Protein AF-0000000066801392 (afdb_homodimer)

pLDDT: mean 87.19, std 20.19, range [22.12, 98.94]

Sequence (364 aa):
MSSLVFVFALFVFLQRPLSCLSNSQVDALSALRSRLSDPKNVLESWDTSLVDPCTWFHVTCDSNNNVIRLDLGHNDLSGTLAPELAQLSSLQYLELYGNQISGTIPEQLGNLKSLISMDLYDNLLEGNIPNSFGNLKSLKFLRLNNNKLTGSIPKEVIDLNLQVLDVSNNNISESPADGNLIMSSLVFVFALFVFLQRPLSCLSNSQVDALSALRSRLSDPKNVLESWDTSLVDPCTWFHVTCDSNNNVIRLDLGHNDLSGTLAPELAQLSSLQYLELYGNQISGTIPEQLGNLKSLISMDLYDNLLEGNIPNSFGNLKSLKFLRLNNNKLTGSIPKEVIDLNLQVLDVSNNNISESPADGNLI

Structure (mmCIF, N/CA/C/O backbone):
data_AF-0000000066801392-model_v1
#
loop_
_entity.id
_entity.type
_entity.pdbx_description
1 polymer 'Leucine-rich repeat-containing N-terminal plant-type domain-containing protein'
#
loop_
_atom_site.group_PDB
_atom_site.id
_atom_site.type_symbol
_atom_site.label_atom_id
_atom_site.label_alt_id
_atom_site.label_comp_id
_atom_site.label_asym_id
_atom_site.label_entity_id
_atom_site.label_seq_id
_atom_site.pdbx_PDB_ins_code
_atom_site.Cartn_x
_atom_site.Cartn_y
_atom_site.Cartn_z
_atom_site.occupancy
_atom_site.B_iso_or_equiv
_atom_site.auth_seq_id
_atom_site.auth_comp_id
_atom_site.auth_asym_id
_atom_site.auth_atom_id
_atom_site.pdbx_PDB_model_num
ATOM 1 N N . MET A 1 1 ? -22.625 -62.406 -65.062 1 38.31 1 MET A N 1
ATOM 2 C CA . MET A 1 1 ? -22.094 -62.438 -63.719 1 38.31 1 MET A CA 1
ATOM 3 C C . MET A 1 1 ? -21.516 -61.062 -63.312 1 38.31 1 MET A C 1
ATOM 5 O O . MET A 1 1 ? -20.406 -60.719 -63.75 1 38.31 1 MET A O 1
ATOM 9 N N . SER A 1 2 ? -22.391 -59.969 -63.312 1 47.59 2 SER A N 1
ATOM 10 C CA . SER A 1 2 ? -22.062 -58.562 -63 1 47.59 2 SER A CA 1
ATOM 11 C C . SER A 1 2 ? -21.578 -58.438 -61.562 1 47.59 2 SER A C 1
ATOM 13 O O . SER A 1 2 ? -22.266 -58.812 -60.625 1 47.59 2 SER A O 1
ATOM 15 N N . SER A 1 3 ? -20.234 -58.562 -61.375 1 47 3 SER A N 1
ATOM 16 C CA . SER A 1 3 ? -19.547 -58.438 -60.094 1 47 3 SER A CA 1
ATOM 17 C C . SER A 1 3 ? -19.734 -57.031 -59.5 1 47 3 SER A C 1
ATOM 19 O O . SER A 1 3 ? -19.438 -56.031 -60.156 1 47 3 SER A O 1
ATOM 21 N N . LEU A 1 4 ? -20.766 -56.875 -58.625 1 52.22 4 LEU A N 1
ATOM 22 C CA . LEU A 1 4 ? -20.969 -55.688 -57.812 1 52.22 4 LEU A CA 1
ATOM 23 C C . LEU A 1 4 ? -19.734 -55.406 -56.969 1 52.22 4 LEU A C 1
ATOM 25 O O . LEU A 1 4 ? -19.328 -56.219 -56.156 1 52.22 4 LEU A O 1
ATOM 29 N N . VAL A 1 5 ? -18.828 -54.656 -57.5 1 51.41 5 VAL A N 1
ATOM 30 C CA . VAL A 1 5 ? -17.688 -54.156 -56.719 1 51.41 5 VAL A CA 1
ATOM 31 C C . VAL A 1 5 ? -18.188 -53.281 -55.594 1 51.41 5 VAL A C 1
ATOM 33 O O . VAL A 1 5 ? -18.875 -52.281 -55.812 1 51.41 5 VAL A O 1
ATOM 36 N N . PHE A 1 6 ? -18.531 -53.875 -54.406 1 52.56 6 PHE A N 1
ATOM 37 C CA . PHE A 1 6 ? -18.812 -53.094 -53.219 1 52.56 6 PHE A CA 1
ATOM 38 C C . PHE A 1 6 ? -17.594 -52.25 -52.844 1 52.56 6 PHE A C 1
ATOM 40 O O . PHE A 1 6 ? -16.531 -52.781 -52.5 1 52.56 6 PHE A O 1
ATOM 47 N N . VAL A 1 7 ? -17.484 -51.062 -53.375 1 54.12 7 VAL A N 1
ATOM 48 C CA . VAL A 1 7 ? -16.484 -50.094 -52.875 1 54.12 7 VAL A CA 1
ATOM 49 C C . VAL A 1 7 ? -16.734 -49.781 -51.406 1 54.12 7 VAL A C 1
ATOM 51 O O . VAL A 1 7 ? -17.781 -49.219 -51.062 1 54.12 7 VAL A O 1
ATOM 54 N N . PHE A 1 8 ? -16.188 -50.594 -50.469 1 50.16 8 PHE A N 1
ATOM 55 C CA . PHE A 1 8 ? -16.141 -50.25 -49.062 1 50.16 8 PHE A CA 1
ATOM 56 C C . PHE A 1 8 ? -15.484 -48.875 -48.875 1 50.16 8 PHE A C 1
ATOM 58 O O . PHE A 1 8 ? -14.297 -48.719 -49.125 1 50.16 8 PHE A O 1
ATOM 65 N N . ALA A 1 9 ? -16.25 -47.75 -48.938 1 50.62 9 ALA A N 1
ATOM 66 C CA . ALA A 1 9 ? -15.727 -46.469 -48.531 1 50.62 9 ALA A CA 1
ATOM 67 C C . ALA A 1 9 ? -15.242 -46.5 -47.062 1 50.62 9 ALA A C 1
ATOM 69 O O . ALA A 1 9 ? -16.031 -46.781 -46.156 1 50.62 9 ALA A O 1
ATOM 70 N N . LEU A 1 10 ? -13.969 -46.875 -46.875 1 48.66 10 LEU A N 1
ATOM 71 C CA . LEU A 1 10 ? -13.312 -46.719 -45.594 1 48.66 10 LEU A CA 1
ATOM 72 C C . LEU A 1 10 ? -13.586 -45.312 -45 1 48.66 10 LEU A C 1
ATOM 74 O O . LEU A 1 10 ? -13.141 -44.312 -45.562 1 48.66 10 LEU A O 1
ATOM 78 N N . PHE A 1 11 ? -14.734 -45.094 -44.375 1 49.75 11 PHE A N 1
ATOM 79 C CA . PHE A 1 11 ? -14.938 -43.938 -43.531 1 49.75 11 PHE A CA 1
ATOM 80 C C . PHE A 1 11 ? -13.758 -43.719 -42.594 1 49.75 11 PHE A C 1
ATOM 82 O O . PHE A 1 11 ? -13.594 -44.5 -41.625 1 49.75 11 PHE A O 1
ATOM 89 N N . VAL A 1 12 ? -12.625 -43.281 -43.062 1 49.34 12 VAL A N 1
ATOM 90 C CA . VAL A 1 12 ? -11.586 -42.781 -42.156 1 49.34 12 VAL A CA 1
ATOM 91 C C . VAL A 1 12 ? -12.18 -41.812 -41.156 1 49.34 12 VAL A C 1
ATOM 93 O O . VAL A 1 12 ? -12.555 -40.688 -41.5 1 49.34 12 VAL A O 1
ATOM 96 N N . PHE A 1 13 ? -12.945 -42.344 -40.156 1 45.88 13 PHE A N 1
ATOM 97 C CA . PHE A 1 13 ? -13.242 -41.5 -39.031 1 45.88 13 PHE A CA 1
ATOM 98 C C . PHE A 1 13 ? -12.008 -40.688 -38.594 1 45.88 13 PHE A C 1
ATOM 100 O O . PHE A 1 13 ? -11.016 -41.281 -38.156 1 45.88 13 PHE A O 1
ATOM 107 N N . LEU A 1 14 ? -11.758 -39.562 -39.188 1 46.09 14 LEU A N 1
ATOM 108 C CA . LEU A 1 14 ? -10.836 -38.594 -38.594 1 46.09 14 LEU A CA 1
ATOM 109 C C . LEU A 1 14 ? -11 -38.531 -37.094 1 46.09 14 LEU A C 1
ATOM 111 O O . LEU A 1 14 ? -11.961 -37.938 -36.594 1 46.09 14 LEU A O 1
ATOM 115 N N . GLN A 1 15 ? -10.625 -39.625 -36.438 1 46.88 15 GLN A N 1
ATOM 116 C CA . GLN A 1 15 ? -10.516 -39.406 -35 1 46.88 15 GLN A CA 1
ATOM 117 C C . GLN A 1 15 ? -9.805 -38.094 -34.719 1 46.88 15 GLN A C 1
ATOM 119 O O . GLN A 1 15 ? -8.695 -37.844 -35.188 1 46.88 15 GLN A O 1
ATOM 124 N N . ARG A 1 16 ? -10.539 -37.031 -34.594 1 45.5 16 ARG A N 1
ATOM 125 C CA . ARG A 1 16 ? -9.883 -35.875 -34 1 45.5 16 ARG A CA 1
ATOM 126 C C . ARG A 1 16 ? -8.984 -36.25 -32.844 1 45.5 16 ARG A C 1
ATOM 128 O O . ARG A 1 16 ? -9.406 -37 -31.953 1 45.5 16 ARG A O 1
ATOM 135 N N . PRO A 1 17 ? -7.676 -36.25 -33.125 1 42.34 17 PRO A N 1
ATOM 136 C CA . PRO A 1 17 ? -6.945 -36.531 -31.875 1 42.34 17 PRO A CA 1
ATOM 137 C C . PRO A 1 17 ? -7.598 -35.906 -30.656 1 42.34 17 PRO A C 1
ATOM 139 O O . PRO A 1 17 ? -8.258 -34.875 -30.766 1 42.34 17 PRO A O 1
ATOM 142 N N . LEU A 1 18 ? -8.18 -36.656 -29.812 1 39.06 18 LEU A N 1
ATOM 143 C CA . LEU A 1 18 ? -8.281 -36.062 -28.484 1 39.06 18 LEU A CA 1
ATOM 144 C C . LEU A 1 18 ? -7.094 -35.156 -28.203 1 39.06 18 LEU A C 1
ATOM 146 O O . LEU A 1 18 ? -5.945 -35.594 -28.203 1 39.06 18 LEU A O 1
ATOM 150 N N . SER A 1 19 ? -7.07 -34.031 -28.797 1 37.12 19 SER A N 1
ATOM 151 C CA . SER A 1 19 ? -6.07 -33.125 -28.281 1 37.12 19 SER A CA 1
ATOM 152 C C . SER A 1 19 ? -5.738 -33.438 -26.828 1 37.12 19 SER A C 1
ATOM 154 O O . SER A 1 19 ? -6.637 -33.5 -25.984 1 37.12 19 SER A O 1
ATOM 156 N N . CYS A 1 20 ? -4.973 -34.375 -26.562 1 38.16 20 CYS A N 1
ATOM 157 C CA . CYS A 1 20 ? -4.43 -34.406 -25.203 1 38.16 20 CYS A CA 1
ATOM 158 C C . CYS A 1 20 ? -4.461 -33.031 -24.562 1 38.16 20 CYS A C 1
ATOM 160 O O . CYS A 1 20 ? -3.711 -32.125 -24.969 1 38.16 20 CYS A O 1
ATOM 162 N N . LEU A 1 21 ? -5.516 -32.312 -24.438 1 40.78 21 LEU A N 1
ATOM 163 C CA . LEU A 1 21 ? -5.664 -31.062 -23.672 1 40.78 21 LEU A CA 1
ATOM 164 C C . LEU A 1 21 ? -4.711 -31.031 -22.484 1 40.78 21 LEU A C 1
ATOM 166 O O . LEU A 1 21 ? -5.004 -31.609 -21.438 1 40.78 21 LEU A O 1
ATOM 170 N N . SER A 1 22 ? -3.461 -31.453 -22.609 1 49.88 22 SER A N 1
ATOM 171 C CA . SER A 1 22 ? -2.496 -31.172 -21.547 1 49.88 22 SER A CA 1
ATOM 172 C C . SER A 1 22 ? -2.977 -30.047 -20.656 1 49.88 22 SER A C 1
ATOM 174 O O . SER A 1 22 ? -3.41 -29 -21.141 1 49.88 22 SER A O 1
ATOM 176 N N . ASN A 1 23 ? -3.631 -30.344 -19.5 1 68.62 23 ASN A N 1
ATOM 177 C CA . ASN A 1 23 ? -4.211 -29.391 -18.547 1 68.62 23 ASN A CA 1
ATOM 178 C C . ASN A 1 23 ? -3.236 -28.266 -18.219 1 68.62 23 ASN A C 1
ATOM 180 O O . ASN A 1 23 ? -2.23 -28.484 -17.547 1 68.62 23 ASN A O 1
ATOM 184 N N . SER A 1 24 ? -3.154 -27.297 -19.172 1 85.62 24 SER A N 1
ATOM 185 C CA . SER A 1 24 ? -2.318 -26.094 -19.047 1 85.62 24 SER A CA 1
ATOM 186 C C . SER A 1 24 ? -2.15 -25.688 -17.594 1 85.62 24 SER A C 1
ATOM 188 O O . SER A 1 24 ? -1.074 -25.234 -17.188 1 85.62 24 SER A O 1
ATOM 190 N N . GLN A 1 25 ? -3.068 -26.125 -16.859 1 92.88 25 GLN A N 1
ATOM 191 C CA . GLN A 1 25 ? -2.994 -25.703 -15.453 1 92.88 25 GLN A CA 1
ATOM 192 C C . GLN A 1 25 ? -2.045 -26.609 -14.672 1 92.88 25 GLN A C 1
ATOM 194 O O . GLN A 1 25 ? -1.271 -26.125 -13.836 1 92.88 25 GLN A O 1
ATOM 199 N N . VAL A 1 26 ? -2.104 -27.875 -15.031 1 92 26 VAL A N 1
ATOM 200 C CA . VAL A 1 26 ? -1.199 -28.828 -14.398 1 92 26 VAL A CA 1
ATOM 201 C C . VAL A 1 26 ? 0.243 -28.516 -14.781 1 92 26 VAL A C 1
ATOM 203 O O . VAL A 1 26 ? 1.137 -28.531 -13.93 1 92 26 VAL A O 1
ATOM 206 N N . ASP A 1 27 ? 0.397 -28.234 -16.016 1 91.44 27 ASP A N 1
ATOM 207 C CA . ASP A 1 27 ? 1.734 -27.906 -16.484 1 91.44 27 ASP A CA 1
ATOM 208 C C . ASP A 1 27 ? 2.277 -26.672 -15.773 1 91.44 27 ASP A C 1
ATOM 210 O O . ASP A 1 27 ? 3.443 -26.641 -15.375 1 91.44 27 ASP A O 1
ATOM 214 N N . ALA A 1 28 ? 1.502 -25.688 -15.609 1 94.88 28 ALA A N 1
ATOM 215 C CA . ALA A 1 28 ? 1.893 -24.453 -14.953 1 94.88 28 ALA A CA 1
ATOM 216 C C . ALA A 1 28 ? 2.299 -24.703 -13.5 1 94.88 28 ALA A C 1
ATOM 218 O O . ALA A 1 28 ? 3.359 -24.25 -13.062 1 94.88 28 ALA A O 1
ATOM 219 N N . LEU A 1 29 ? 1.482 -25.438 -12.828 1 96.31 29 LEU A N 1
ATOM 220 C CA . LEU A 1 29 ? 1.738 -25.688 -11.414 1 96.31 29 LEU A CA 1
ATOM 221 C C . LEU A 1 29 ? 2.906 -26.656 -11.242 1 96.31 29 LEU A C 1
ATOM 223 O O . LEU A 1 29 ? 3.678 -26.531 -10.289 1 96.31 29 LEU A O 1
ATOM 227 N N . SER A 1 30 ? 3.029 -27.594 -12.148 1 94.19 30 SER A N 1
ATOM 228 C CA . SER A 1 30 ? 4.176 -28.5 -12.117 1 94.19 30 SER A CA 1
ATOM 229 C C . SER A 1 30 ? 5.48 -27.734 -12.344 1 94.19 30 SER A C 1
ATOM 231 O O . SER A 1 30 ? 6.492 -28.031 -11.703 1 94.19 30 SER A O 1
ATOM 233 N N . ALA A 1 31 ? 5.41 -26.812 -13.242 1 95.62 31 ALA A N 1
ATOM 234 C CA . ALA A 1 31 ? 6.59 -26 -13.5 1 95.62 31 ALA A CA 1
ATOM 235 C C . ALA A 1 31 ? 6.992 -25.219 -12.25 1 95.62 31 ALA A C 1
ATOM 237 O O . ALA A 1 31 ? 8.172 -25.141 -11.914 1 95.62 31 ALA A O 1
ATOM 238 N N . LEU A 1 32 ? 6.059 -24.672 -11.547 1 97.5 32 LEU A N 1
ATOM 239 C CA . LEU A 1 32 ? 6.336 -23.938 -10.305 1 97.5 32 LEU A CA 1
ATOM 240 C C . LEU A 1 32 ? 6.914 -24.875 -9.25 1 97.5 32 LEU A C 1
ATOM 242 O O . LEU A 1 32 ? 7.945 -24.578 -8.648 1 97.5 32 LEU A O 1
ATOM 246 N N . ARG A 1 33 ? 6.246 -25.953 -9.109 1 96.56 33 ARG A N 1
ATOM 247 C CA . ARG A 1 33 ? 6.676 -26.922 -8.102 1 96.56 33 ARG A CA 1
ATOM 248 C C . ARG A 1 33 ? 8.117 -27.344 -8.336 1 96.56 33 ARG A C 1
ATOM 250 O O . ARG A 1 33 ? 8.906 -27.438 -7.395 1 96.56 33 ARG A O 1
ATOM 257 N N . SER A 1 34 ? 8.453 -27.609 -9.57 1 95.88 34 SER A N 1
ATOM 258 C CA . SER A 1 34 ? 9.773 -28.125 -9.914 1 95.88 34 SER A CA 1
ATOM 259 C C . SER A 1 34 ? 10.867 -27.094 -9.617 1 95.88 34 SER A C 1
ATOM 261 O O . SER A 1 34 ? 12.039 -27.453 -9.484 1 95.88 34 SER A O 1
ATOM 263 N N . ARG A 1 35 ? 10.516 -25.844 -9.445 1 98 35 ARG A N 1
ATOM 264 C CA . ARG A 1 35 ? 11.484 -24.766 -9.25 1 98 35 ARG A CA 1
ATOM 265 C C . ARG A 1 35 ? 11.586 -24.391 -7.773 1 98 35 ARG A C 1
ATOM 267 O O . ARG A 1 35 ? 12.43 -23.562 -7.398 1 98 35 ARG A O 1
ATOM 274 N N . LEU A 1 36 ? 10.703 -24.984 -6.953 1 98.12 36 LEU A N 1
ATOM 275 C CA . LEU A 1 36 ? 10.656 -24.594 -5.547 1 98.12 36 LEU A CA 1
ATOM 276 C C . LEU A 1 36 ? 11.242 -25.688 -4.66 1 98.12 36 LEU A C 1
ATOM 278 O O . LEU A 1 36 ? 11.016 -26.875 -4.906 1 98.12 36 LEU A O 1
ATOM 282 N N . SER A 1 37 ? 12.102 -25.281 -3.732 1 98.44 37 SER A N 1
ATOM 283 C CA . SER A 1 37 ? 12.414 -26.109 -2.572 1 98.44 37 SER A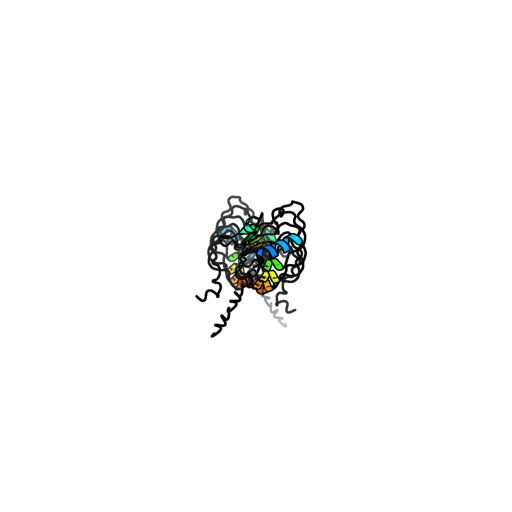 CA 1
ATOM 284 C C . SER A 1 37 ? 11.336 -25.984 -1.499 1 98.44 37 SER A C 1
ATOM 286 O O . SER A 1 37 ? 10.906 -24.891 -1.171 1 98.44 37 SER A O 1
ATOM 288 N N . ASP A 1 38 ? 10.922 -27.094 -0.912 1 97.81 38 ASP A N 1
ATOM 289 C CA . ASP A 1 38 ? 9.758 -27.156 -0.029 1 97.81 38 ASP A CA 1
ATOM 290 C C . ASP A 1 38 ? 10.086 -27.922 1.254 1 97.81 38 ASP A C 1
ATOM 292 O O . ASP A 1 38 ? 9.578 -29.016 1.474 1 97.81 38 ASP A O 1
ATOM 296 N N . PRO A 1 39 ? 10.766 -27.312 2.166 1 98.06 39 PRO A N 1
ATOM 297 C CA . PRO A 1 39 ? 11.211 -28.031 3.359 1 98.06 39 PRO A CA 1
ATOM 298 C C . PRO A 1 39 ? 10.062 -28.438 4.273 1 98.06 39 PRO A C 1
ATOM 300 O O . PRO A 1 39 ? 10.188 -29.406 5.043 1 98.06 39 PRO A O 1
ATOM 303 N N . LYS A 1 40 ? 8.93 -27.734 4.199 1 97.75 40 LYS A N 1
ATOM 304 C CA . LYS A 1 40 ? 7.797 -28.047 5.07 1 97.75 40 LYS A CA 1
ATOM 305 C C . LYS A 1 40 ? 6.812 -28.984 4.383 1 97.75 40 LYS A C 1
ATOM 307 O O . LYS A 1 40 ? 5.793 -29.359 4.969 1 97.75 40 LYS A O 1
ATOM 312 N N . ASN A 1 41 ? 7.047 -29.359 3.182 1 96.56 41 ASN A N 1
ATOM 313 C CA . ASN A 1 41 ? 6.258 -30.312 2.396 1 96.56 41 ASN A CA 1
ATOM 314 C C . ASN A 1 41 ? 4.828 -29.812 2.199 1 96.56 41 ASN A C 1
ATOM 316 O O . ASN A 1 41 ? 3.881 -30.594 2.27 1 96.56 41 ASN A O 1
ATOM 320 N N . VAL A 1 42 ? 4.75 -28.516 2.004 1 97.31 42 VAL A N 1
ATOM 321 C CA . VAL A 1 42 ? 3.412 -27.953 1.843 1 97.31 42 VAL A CA 1
ATOM 322 C C . VAL A 1 42 ? 2.869 -28.297 0.458 1 97.31 42 VAL A C 1
ATOM 324 O O . VAL A 1 42 ? 1.664 -28.203 0.214 1 97.31 42 VAL A O 1
ATOM 327 N N . LEU A 1 43 ? 3.746 -28.703 -0.521 1 96.44 43 LEU A N 1
ATOM 328 C CA . LEU A 1 43 ? 3.338 -29.031 -1.885 1 96.44 43 LEU A CA 1
ATOM 329 C C . LEU A 1 43 ? 3.248 -30.547 -2.08 1 96.44 43 LEU A C 1
ATOM 331 O O . LEU A 1 43 ? 3.246 -31.031 -3.215 1 96.44 43 LEU A O 1
ATOM 335 N N . GLU A 1 44 ? 3.086 -31.234 -1.072 1 93.31 44 GLU A N 1
ATOM 336 C CA . GLU A 1 44 ? 3.152 -32.688 -1.123 1 93.31 44 GLU A CA 1
ATOM 337 C C . GLU A 1 44 ? 2.01 -33.281 -1.957 1 93.31 44 GLU A C 1
ATOM 339 O O . GLU A 1 44 ? 2.184 -34.281 -2.646 1 93.31 44 GLU A O 1
ATOM 344 N N . SER A 1 45 ? 0.921 -32.625 -1.987 1 91.69 45 SER A N 1
ATOM 345 C CA . SER A 1 45 ? -0.252 -33.125 -2.684 1 91.69 45 SER A CA 1
ATOM 346 C C . SER A 1 45 ? -0.153 -32.906 -4.188 1 91.69 45 SER A C 1
ATOM 348 O O . SER A 1 45 ? -0.956 -33.406 -4.961 1 91.69 45 SER A O 1
ATOM 350 N N . TRP A 1 46 ? 0.819 -32 -4.543 1 91.94 46 TRP A N 1
ATOM 351 C CA . TRP A 1 46 ? 0.942 -31.656 -5.957 1 91.94 46 TRP A CA 1
ATOM 352 C C . TRP A 1 46 ? 1.533 -32.812 -6.742 1 91.94 46 TRP A C 1
ATOM 354 O O . TRP A 1 46 ? 2.752 -33.031 -6.758 1 91.94 46 TRP A O 1
ATOM 364 N N . ASP A 1 47 ? 0.63 -33.688 -7.328 1 78.94 47 ASP A N 1
ATOM 365 C CA . ASP A 1 47 ? 0.985 -34.906 -8.023 1 78.94 47 ASP A CA 1
ATOM 366 C C . ASP A 1 47 ? 0.668 -34.812 -9.508 1 78.94 47 ASP A C 1
ATOM 368 O O . ASP A 1 47 ? -0.496 -34.688 -9.898 1 78.94 47 ASP A O 1
ATOM 372 N N . THR A 1 48 ? 1.731 -34.875 -10.211 1 72.5 48 THR A N 1
ATOM 373 C CA . THR A 1 48 ? 1.556 -34.688 -11.648 1 72.5 48 THR A CA 1
ATOM 374 C C . THR A 1 48 ? 0.855 -35.906 -12.258 1 72.5 48 THR A C 1
ATOM 376 O O . THR A 1 48 ? 0.383 -35.844 -13.391 1 72.5 48 THR A O 1
ATOM 379 N N . SER A 1 49 ? 0.837 -36.812 -11.469 1 72.25 49 SER A N 1
ATOM 380 C CA . SER A 1 49 ? 0.129 -38 -11.984 1 72.25 49 SER A CA 1
ATOM 381 C C . SER A 1 49 ? -1.381 -37.812 -11.859 1 72.25 49 SER A C 1
ATOM 383 O O . SER A 1 49 ? -2.146 -38.5 -12.555 1 72.25 49 SER A O 1
ATOM 385 N N . LEU A 1 50 ? -1.681 -36.969 -10.859 1 63.19 50 LEU A N 1
ATOM 386 C CA . LEU A 1 50 ? -3.09 -36.625 -10.664 1 63.19 50 LEU A CA 1
ATOM 387 C C . LEU A 1 50 ? -3.477 -35.406 -11.484 1 63.19 50 LEU A C 1
ATOM 389 O O . LEU A 1 50 ? -2.713 -34.438 -11.555 1 63.19 50 LEU A O 1
ATOM 393 N N . VAL A 1 51 ? -4.48 -35.625 -12.414 1 67.25 51 VAL A N 1
ATOM 394 C CA . VAL A 1 51 ? -4.801 -34.719 -13.539 1 67.25 51 VAL A CA 1
ATOM 395 C C . VAL A 1 51 ? -5.66 -33.562 -13.047 1 67.25 51 VAL A C 1
ATOM 397 O O . VAL A 1 51 ? -5.953 -32.656 -13.812 1 67.25 51 VAL A O 1
ATOM 400 N N . ASP A 1 52 ? -5.887 -33.469 -11.688 1 84.81 52 ASP A N 1
ATOM 401 C CA . ASP A 1 52 ? -6.812 -32.375 -11.344 1 84.81 52 ASP A CA 1
ATOM 402 C C . ASP A 1 52 ? -6.234 -31.5 -10.25 1 84.81 52 ASP A C 1
ATOM 404 O O . ASP A 1 52 ? -6.305 -31.828 -9.07 1 84.81 52 ASP A O 1
ATOM 408 N N . PRO A 1 53 ? -5.703 -30.344 -10.555 1 91.62 53 PRO A N 1
ATOM 409 C CA . PRO A 1 53 ? -5.086 -29.469 -9.555 1 91.62 53 PRO A CA 1
ATOM 410 C C . PRO A 1 53 ? -6.082 -28.984 -8.492 1 91.62 53 PRO A C 1
ATOM 412 O O . PRO A 1 53 ? -5.676 -28.484 -7.449 1 91.62 53 PRO A O 1
ATOM 415 N N . CYS A 1 54 ? -7.344 -29.188 -8.68 1 93.12 54 CYS A N 1
ATOM 416 C CA . CYS A 1 54 ? -8.359 -28.672 -7.773 1 93.12 54 CYS A CA 1
ATOM 417 C C . CYS A 1 54 ? -8.414 -29.5 -6.488 1 93.12 54 CYS A C 1
ATOM 419 O O . CYS A 1 54 ? -9.062 -29.094 -5.52 1 93.12 54 CYS A O 1
ATOM 421 N N . THR A 1 55 ? -7.637 -30.531 -6.406 1 91 55 THR A N 1
ATOM 422 C CA . THR A 1 55 ? -7.555 -31.344 -5.199 1 91 55 THR A CA 1
ATOM 423 C C . THR A 1 55 ? -6.27 -31.062 -4.434 1 91 55 THR A C 1
ATOM 425 O O . THR A 1 55 ? -6.051 -31.594 -3.348 1 91 55 THR A O 1
ATOM 428 N N . TRP A 1 56 ? -5.473 -30.219 -4.98 1 94.38 56 TRP A N 1
ATOM 429 C CA . TRP A 1 56 ? -4.156 -29.969 -4.402 1 94.38 56 TRP A CA 1
ATOM 430 C C . TRP A 1 56 ? -4.246 -28.969 -3.25 1 94.38 56 TRP A C 1
ATOM 432 O O . TRP A 1 56 ? -5.109 -28.094 -3.25 1 94.38 56 TRP A O 1
ATOM 442 N N . PHE A 1 57 ? -3.291 -29.094 -2.314 1 95.56 57 PHE A N 1
ATOM 443 C CA . PHE A 1 57 ? -3.238 -28.156 -1.191 1 95.56 57 PHE A CA 1
ATOM 444 C C . PHE A 1 57 ? -2.914 -26.75 -1.669 1 95.56 57 PHE A C 1
ATOM 446 O O . PHE A 1 57 ? -2.152 -26.578 -2.621 1 95.56 57 PHE A O 1
ATOM 453 N N . HIS A 1 58 ? -3.52 -25.797 -1.02 1 97.81 58 HIS A N 1
ATOM 454 C CA . HIS A 1 58 ? -3.215 -24.391 -1.22 1 97.81 58 HIS A CA 1
ATOM 455 C C . HIS A 1 58 ? -3.658 -23.906 -2.6 1 97.81 58 HIS A C 1
ATOM 457 O O . HIS A 1 58 ? -3.256 -22.844 -3.055 1 97.81 58 HIS A O 1
ATOM 463 N N . VAL A 1 59 ? -4.43 -24.781 -3.336 1 97.31 59 VAL A N 1
ATOM 464 C CA . VAL A 1 59 ? -5.016 -24.438 -4.625 1 97.31 59 VAL A CA 1
ATOM 465 C C . VAL A 1 59 ? -6.535 -24.344 -4.496 1 97.31 59 VAL A C 1
ATOM 467 O O . VAL A 1 59 ? -7.164 -25.234 -3.904 1 97.31 59 VAL A O 1
ATOM 470 N N . THR A 1 60 ? -7.129 -23.203 -4.91 1 98.19 60 THR A N 1
ATOM 471 C CA . THR A 1 60 ? -8.578 -23.062 -4.98 1 98.19 60 THR A CA 1
ATOM 472 C C . THR A 1 60 ? -9.039 -22.969 -6.434 1 98.19 60 THR A C 1
ATOM 474 O O . THR A 1 60 ? -8.422 -22.266 -7.238 1 98.19 60 THR A O 1
ATOM 477 N N . CYS A 1 61 ? -10.094 -23.672 -6.785 1 97.38 61 CYS A N 1
ATOM 478 C CA . CYS A 1 61 ? -10.656 -23.672 -8.133 1 97.38 61 CYS A CA 1
ATOM 479 C C . CYS A 1 61 ? -12.086 -23.156 -8.125 1 97.38 61 CYS A C 1
ATOM 481 O O . CYS A 1 61 ? -12.742 -23.141 -7.082 1 97.38 61 CYS A O 1
ATOM 483 N N . ASP A 1 62 ? -12.43 -22.594 -9.328 1 97.06 62 ASP A N 1
ATOM 484 C CA . ASP A 1 62 ? -13.836 -22.219 -9.477 1 97.06 62 ASP A CA 1
ATOM 485 C C . ASP A 1 62 ? -14.68 -23.422 -9.883 1 97.06 62 ASP A C 1
ATOM 487 O O . ASP A 1 62 ? -14.18 -24.547 -9.93 1 97.06 62 ASP A O 1
ATOM 491 N N . SER A 1 63 ? -15.992 -23.219 -10.094 1 95.62 63 SER A N 1
ATOM 492 C CA . SER A 1 63 ? -16.938 -24.281 -10.406 1 95.62 63 SER A CA 1
ATOM 493 C C . SER A 1 63 ? -16.609 -24.922 -11.75 1 95.62 63 SER A C 1
ATOM 495 O O . SER A 1 63 ? -17.062 -26.047 -12.039 1 95.62 63 SER A O 1
ATOM 497 N N . ASN A 1 64 ? -15.766 -24.312 -12.641 1 94.81 64 ASN A N 1
ATOM 498 C CA . ASN A 1 64 ? -15.375 -24.844 -13.945 1 94.81 64 ASN A CA 1
ATOM 499 C C . ASN A 1 64 ? -14 -25.516 -13.883 1 94.81 64 ASN A C 1
ATOM 501 O O . ASN A 1 64 ? -13.375 -25.734 -14.922 1 94.81 64 ASN A O 1
ATOM 505 N N . ASN A 1 65 ? -13.57 -25.703 -12.672 1 93.56 65 ASN A N 1
ATOM 506 C CA . ASN A 1 65 ? -12.305 -26.391 -12.43 1 93.56 65 ASN A CA 1
ATOM 507 C C . ASN A 1 65 ? -11.117 -25.562 -12.906 1 93.56 65 ASN A C 1
ATOM 509 O O . ASN A 1 65 ? -10.086 -26.109 -13.312 1 93.56 65 ASN A O 1
ATOM 513 N N . ASN A 1 66 ? -11.289 -24.25 -12.938 1 95.44 66 ASN A N 1
ATOM 514 C CA . ASN A 1 66 ? -10.164 -23.344 -13.188 1 95.44 66 ASN A CA 1
ATOM 515 C C . ASN A 1 66 ? -9.477 -22.938 -11.883 1 95.44 66 ASN A C 1
ATOM 517 O O . ASN A 1 66 ? -10.148 -22.609 -10.906 1 95.44 66 ASN A O 1
ATOM 521 N N . VAL A 1 67 ? -8.164 -23 -11.898 1 97.69 67 VAL A N 1
ATOM 522 C CA . VAL A 1 67 ? -7.41 -22.531 -10.734 1 97.69 67 VAL A CA 1
ATOM 523 C C . VAL A 1 67 ? -7.562 -21.016 -10.594 1 97.69 67 VAL A C 1
ATOM 525 O O . VAL A 1 67 ? -7.227 -20.266 -11.516 1 97.69 67 VAL A O 1
ATOM 528 N N . ILE A 1 68 ? -8.094 -20.531 -9.414 1 98.62 68 ILE A N 1
ATOM 529 C CA . ILE A 1 68 ? -8.336 -19.109 -9.258 1 98.62 68 ILE A CA 1
ATOM 530 C C . ILE A 1 68 ? -7.465 -18.562 -8.133 1 98.62 68 ILE A C 1
ATOM 532 O O . ILE A 1 68 ? -7.324 -17.344 -7.984 1 98.62 68 ILE A O 1
ATOM 536 N N . ARG A 1 69 ? -6.832 -19.453 -7.316 1 98.88 69 ARG A N 1
ATOM 537 C CA . ARG A 1 69 ? -6.039 -18.953 -6.199 1 98.88 69 ARG A CA 1
ATOM 538 C C . ARG A 1 69 ? -4.906 -19.922 -5.859 1 98.88 69 ARG A C 1
ATOM 540 O O . ARG A 1 69 ? -5.105 -21.125 -5.816 1 98.88 69 ARG A O 1
ATOM 547 N N . LEU A 1 70 ? -3.746 -19.359 -5.711 1 98.75 70 LEU A N 1
ATOM 548 C CA . LEU A 1 70 ? -2.617 -20.031 -5.07 1 98.75 70 LEU A CA 1
ATOM 549 C C . LEU A 1 70 ? -2.291 -19.375 -3.73 1 98.75 70 LEU A C 1
ATOM 551 O O . LEU A 1 70 ? -1.906 -18.219 -3.678 1 98.75 70 LEU A O 1
ATOM 555 N N . ASP A 1 71 ? -2.436 -20.078 -2.627 1 98.69 71 ASP A N 1
ATOM 556 C CA . ASP A 1 71 ? -2.215 -19.578 -1.27 1 98.69 71 ASP A CA 1
ATOM 557 C C . ASP A 1 71 ? -0.984 -20.234 -0.644 1 98.69 71 ASP A C 1
ATOM 559 O O . ASP A 1 71 ? -1.104 -21.188 0.125 1 98.69 71 ASP A O 1
ATOM 563 N N . LEU A 1 72 ? 0.144 -19.625 -0.886 1 98.69 72 LEU A N 1
ATOM 564 C CA . LEU A 1 72 ? 1.396 -20.266 -0.507 1 98.69 72 LEU A CA 1
ATOM 565 C C . LEU A 1 72 ? 2.268 -19.328 0.316 1 98.69 72 LEU A C 1
ATOM 567 O O . LEU A 1 72 ? 3.496 -19.422 0.279 1 98.69 72 LEU A O 1
ATOM 571 N N . GLY A 1 73 ? 1.62 -18.422 1.002 1 98.69 73 GLY A N 1
ATOM 572 C CA . GLY A 1 73 ? 2.361 -17.5 1.838 1 98.69 73 GLY A CA 1
ATOM 573 C C . GLY A 1 73 ? 2.967 -18.141 3.066 1 98.69 73 GLY A C 1
ATOM 574 O O . GLY A 1 73 ? 2.359 -19.031 3.668 1 98.69 73 GLY A O 1
ATOM 575 N N . HIS A 1 74 ? 4.152 -17.688 3.455 1 98.62 74 HIS A N 1
ATOM 576 C CA . HIS A 1 74 ? 4.809 -18.078 4.695 1 98.62 74 HIS A CA 1
ATOM 577 C C . HIS A 1 74 ? 4.953 -19.594 4.789 1 98.62 74 HIS A C 1
ATOM 579 O O . HIS A 1 74 ? 4.582 -20.203 5.801 1 98.62 74 HIS A O 1
ATOM 585 N N . ASN A 1 75 ? 5.605 -20.203 3.824 1 98.38 75 ASN A N 1
ATOM 586 C CA . ASN A 1 75 ? 5.762 -21.656 3.836 1 98.38 75 ASN A CA 1
ATOM 587 C C . ASN A 1 75 ? 7.23 -22.062 3.727 1 98.38 75 ASN A C 1
ATOM 589 O O . ASN A 1 75 ? 7.539 -23.219 3.455 1 98.38 75 ASN A O 1
ATOM 593 N N . ASP A 1 76 ? 8.078 -21.078 3.887 1 98.38 76 ASP A N 1
ATOM 594 C CA . ASP A 1 76 ? 9.516 -21.312 3.863 1 98.38 76 ASP A CA 1
ATOM 595 C C . ASP A 1 76 ? 9.961 -21.859 2.51 1 98.38 76 ASP A C 1
ATOM 597 O O . ASP A 1 76 ? 10.922 -22.641 2.434 1 98.38 76 ASP A O 1
ATOM 601 N N . LEU A 1 77 ? 9.266 -21.516 1.455 1 98.75 77 LEU A N 1
ATOM 602 C CA . LEU A 1 77 ? 9.617 -21.938 0.104 1 98.75 77 LEU A CA 1
ATOM 603 C C . LEU A 1 77 ? 10.812 -21.141 -0.412 1 98.75 77 LEU A C 1
ATOM 605 O O . LEU A 1 77 ? 11.008 -19.984 -0.031 1 98.75 77 LEU A O 1
ATOM 609 N N . SER A 1 78 ? 11.625 -21.781 -1.164 1 98.88 78 SER A N 1
ATOM 610 C CA . SER A 1 78 ? 12.711 -21.125 -1.876 1 98.88 78 SER A CA 1
ATOM 611 C C . SER A 1 78 ? 12.789 -21.594 -3.326 1 98.88 78 SER A C 1
ATOM 613 O O . SER A 1 78 ? 12.094 -22.531 -3.719 1 98.88 78 SER A O 1
ATOM 615 N N . GLY A 1 79 ? 13.641 -20.953 -4.125 1 98.81 79 GLY A N 1
ATOM 616 C CA . GLY A 1 79 ? 13.703 -21.172 -5.562 1 98.81 79 GLY A CA 1
ATOM 617 C C . GLY A 1 79 ? 13.25 -19.969 -6.367 1 98.81 79 GLY A C 1
ATOM 618 O O . GLY A 1 79 ? 13.484 -18.828 -5.969 1 98.81 79 GLY A O 1
ATOM 619 N N . THR A 1 80 ? 12.695 -20.266 -7.645 1 98.88 80 THR A N 1
ATOM 620 C CA . THR A 1 80 ? 12.336 -19.172 -8.531 1 98.88 80 THR A CA 1
ATOM 621 C C . THR A 1 80 ? 10.914 -19.328 -9.047 1 98.88 80 THR A C 1
ATOM 623 O O . THR A 1 80 ? 10.336 -20.406 -8.969 1 98.88 80 THR A O 1
ATOM 626 N N . LEU A 1 81 ? 10.359 -18.219 -9.508 1 98.81 81 LEU A N 1
ATOM 627 C CA . LEU A 1 81 ? 9.055 -18.25 -10.148 1 98.81 81 LEU A CA 1
ATOM 628 C C . LEU A 1 81 ? 9.141 -18.906 -11.523 1 98.81 81 LEU A C 1
ATOM 630 O O . LEU A 1 81 ? 10.203 -18.922 -12.148 1 98.81 81 LEU A O 1
ATOM 634 N N . ALA A 1 82 ? 8.023 -19.422 -11.914 1 98.19 82 ALA A N 1
ATOM 635 C CA . ALA A 1 82 ? 7.922 -20.062 -13.211 1 98.19 82 ALA A CA 1
ATOM 636 C C . ALA A 1 82 ? 7.117 -19.219 -14.195 1 98.19 82 ALA A C 1
ATOM 638 O O . ALA A 1 82 ? 5.961 -18.875 -13.922 1 98.19 82 ALA A O 1
ATOM 639 N N . PRO A 1 83 ? 7.715 -18.859 -15.391 1 98.31 83 PRO A N 1
ATOM 640 C CA . PRO A 1 83 ? 6.945 -18.094 -16.375 1 98.31 83 PRO A CA 1
ATOM 641 C C . PRO A 1 83 ? 5.664 -18.812 -16.797 1 98.31 83 PRO A C 1
ATOM 643 O O . PRO A 1 83 ? 4.688 -18.156 -17.188 1 98.31 83 PRO A O 1
ATOM 646 N N . GLU A 1 84 ? 5.621 -20.125 -16.641 1 97.5 84 GLU A N 1
ATOM 647 C CA . GLU A 1 84 ? 4.484 -20.938 -17.047 1 97.5 84 GLU A CA 1
ATOM 648 C C . GLU A 1 84 ? 3.244 -20.609 -16.219 1 97.5 84 GLU A C 1
ATOM 650 O O . GLU A 1 84 ? 2.123 -20.953 -16.609 1 97.5 84 GLU A O 1
ATOM 655 N N . LEU A 1 85 ? 3.439 -19.969 -15.07 1 97.88 85 LEU A N 1
ATOM 656 C CA . LEU A 1 85 ? 2.305 -19.547 -14.258 1 97.88 85 LEU A CA 1
ATOM 657 C C . LEU A 1 85 ? 1.322 -18.719 -15.078 1 97.88 85 LEU A C 1
ATOM 659 O O . LEU A 1 85 ? 0.13 -18.672 -14.766 1 97.88 85 LEU A O 1
ATOM 663 N N . ALA A 1 86 ? 1.904 -18.062 -16.078 1 97.75 86 ALA A N 1
ATOM 664 C CA . ALA A 1 86 ? 1.104 -17.188 -16.922 1 97.75 86 ALA A CA 1
ATOM 665 C C . ALA A 1 86 ? -0.002 -17.969 -17.625 1 97.75 86 ALA A C 1
ATOM 667 O O . ALA A 1 86 ? -0.943 -17.375 -18.172 1 97.75 86 ALA A O 1
ATOM 668 N N . GLN A 1 87 ? 0.076 -19.297 -17.609 1 95.94 87 GLN A N 1
ATOM 669 C CA . GLN A 1 87 ? -0.901 -20.141 -18.281 1 95.94 87 GLN A CA 1
ATOM 670 C C . GLN A 1 87 ? -2.16 -20.312 -17.438 1 95.94 87 GLN A C 1
ATOM 672 O O . GLN A 1 87 ? -3.182 -20.797 -17.922 1 95.94 87 GLN A O 1
ATOM 677 N N . LEU A 1 88 ? -2.096 -19.906 -16.219 1 97.19 88 LEU A N 1
ATOM 678 C CA . LEU A 1 88 ? -3.281 -19.938 -15.367 1 97.19 88 LEU A CA 1
ATOM 679 C C . LEU A 1 88 ? -4.18 -18.734 -15.648 1 97.19 88 LEU A C 1
ATOM 681 O O . LEU A 1 88 ? -4.332 -17.859 -14.805 1 97.19 88 LEU A O 1
ATOM 685 N N . SER A 1 89 ? -4.91 -18.812 -16.703 1 95.88 89 SER A N 1
ATOM 686 C CA . SER A 1 89 ? -5.613 -17.656 -17.266 1 95.88 89 SER A CA 1
ATOM 687 C C . SER A 1 89 ? -6.703 -17.156 -16.328 1 95.88 89 SER A C 1
ATOM 689 O O . SER A 1 89 ? -7.086 -15.992 -16.391 1 95.88 89 SER A O 1
ATOM 691 N N . SER A 1 90 ? -7.203 -18.031 -15.43 1 97.69 90 SER A N 1
ATOM 692 C CA . SER A 1 90 ? -8.305 -17.641 -14.555 1 97.69 90 SER A CA 1
ATOM 693 C C . SER A 1 90 ? -7.797 -17.266 -13.164 1 97.69 90 SER A C 1
ATOM 695 O O . SER A 1 90 ? -8.586 -16.953 -12.273 1 97.69 90 SER A O 1
ATOM 697 N N . LEU A 1 91 ? -6.473 -17.266 -12.992 1 98.56 91 LEU A N 1
ATOM 698 C CA . LEU A 1 91 ? -5.914 -16.984 -11.672 1 98.56 91 LEU A CA 1
ATOM 699 C C . LEU A 1 91 ? -6.285 -15.578 -11.211 1 98.56 91 LEU A C 1
ATOM 701 O O . LEU A 1 91 ? -6.105 -14.609 -11.953 1 98.56 91 LEU A O 1
ATOM 705 N N . GLN A 1 92 ? -6.812 -15.43 -9.969 1 98.88 92 GLN A N 1
ATOM 706 C CA . GLN A 1 92 ? -7.238 -14.156 -9.398 1 98.88 92 GLN A CA 1
ATOM 707 C C . GLN A 1 92 ? -6.316 -13.734 -8.258 1 98.88 92 GLN A C 1
ATOM 709 O O . GLN A 1 92 ? -6.082 -12.539 -8.047 1 98.88 92 GLN A O 1
ATOM 714 N N . TYR A 1 93 ? -5.867 -14.734 -7.539 1 98.88 93 TYR A N 1
ATOM 715 C CA . TYR A 1 93 ? -5.031 -14.453 -6.375 1 98.88 93 TYR A CA 1
ATOM 716 C C . TYR A 1 93 ? -3.748 -15.266 -6.41 1 98.88 93 TYR A C 1
ATOM 718 O O . TYR A 1 93 ? -3.787 -16.5 -6.348 1 98.88 93 TYR A O 1
ATOM 726 N N . LEU A 1 94 ? -2.666 -14.609 -6.57 1 98.94 94 LEU A N 1
ATOM 727 C CA . LEU A 1 94 ? -1.345 -15.219 -6.469 1 98.94 94 LEU A CA 1
ATOM 728 C C . LEU A 1 94 ? -0.65 -14.797 -5.176 1 98.94 94 LEU A C 1
ATOM 730 O O . LEU A 1 94 ? -0.142 -13.68 -5.074 1 98.94 94 LEU A O 1
ATOM 734 N N . GLU A 1 95 ? -0.604 -15.656 -4.141 1 98.88 95 GLU A N 1
ATOM 735 C CA . GLU A 1 95 ? -0.058 -15.336 -2.826 1 98.88 95 GLU A CA 1
ATOM 736 C C . GLU A 1 95 ? 1.169 -16.188 -2.518 1 98.88 95 GLU A C 1
ATOM 738 O O . GLU A 1 95 ? 1.041 -17.359 -2.129 1 98.88 95 GLU A O 1
ATOM 743 N N . LEU A 1 96 ? 2.316 -15.578 -2.65 1 98.88 96 LEU A N 1
ATOM 744 C CA . LEU A 1 96 ? 3.58 -16.266 -2.41 1 98.88 96 LEU A CA 1
ATOM 745 C C . LEU A 1 96 ? 4.438 -15.492 -1.417 1 98.88 96 LEU A C 1
ATOM 747 O O . LEU A 1 96 ? 5.656 -15.68 -1.365 1 98.88 96 LEU A O 1
ATOM 751 N N . TYR A 1 97 ? 3.834 -14.656 -0.625 1 98.88 97 TYR A N 1
ATOM 752 C CA . TYR A 1 97 ? 4.543 -13.727 0.25 1 98.88 97 TYR A CA 1
ATOM 753 C C . TYR A 1 97 ? 5.191 -14.469 1.415 1 98.88 97 TYR A C 1
ATOM 755 O O . TYR A 1 97 ? 4.75 -15.555 1.792 1 98.88 97 TYR A O 1
ATOM 763 N N . GLY A 1 98 ? 6.191 -13.82 2 1 98.88 98 GLY A N 1
ATOM 764 C CA . GLY A 1 98 ? 6.789 -14.32 3.227 1 98.88 98 GLY A CA 1
ATOM 765 C C . GLY A 1 98 ? 7.57 -15.609 3.031 1 98.88 98 GLY A C 1
ATOM 766 O O . GLY A 1 98 ? 7.547 -16.484 3.887 1 98.88 98 GLY A O 1
ATOM 767 N N . ASN A 1 99 ? 8.273 -15.773 1.926 1 98.88 99 ASN A N 1
ATOM 768 C CA . ASN A 1 99 ? 9.133 -16.906 1.618 1 98.88 99 ASN A CA 1
ATOM 769 C C . ASN A 1 99 ? 10.555 -16.469 1.293 1 98.88 99 ASN A C 1
ATOM 771 O O . ASN A 1 99 ? 11.008 -15.422 1.756 1 98.88 99 ASN A O 1
ATOM 775 N N . GLN A 1 100 ? 11.281 -17.344 0.661 1 98.81 100 GLN A N 1
ATOM 776 C CA . GLN A 1 100 ? 12.633 -17.016 0.209 1 98.81 100 GLN A CA 1
ATOM 777 C C . GLN A 1 100 ? 12.758 -17.203 -1.301 1 98.81 100 GLN A C 1
ATOM 779 O O . GLN A 1 100 ? 13.734 -17.781 -1.779 1 98.81 100 GLN A O 1
ATOM 784 N N . ILE A 1 101 ? 11.711 -16.844 -1.962 1 98.88 101 ILE A N 1
ATOM 785 C CA . ILE A 1 101 ? 11.711 -16.953 -3.418 1 98.88 101 ILE A CA 1
ATOM 786 C C . ILE A 1 101 ? 12.648 -15.898 -4.008 1 98.88 101 ILE A C 1
ATOM 788 O O . ILE A 1 101 ? 12.617 -14.734 -3.602 1 98.88 101 ILE A O 1
ATOM 792 N N . SER A 1 102 ? 13.5 -16.328 -4.906 1 98.88 102 SER A N 1
ATOM 793 C CA . SER A 1 102 ? 14.523 -15.453 -5.473 1 98.88 102 SER A CA 1
ATOM 794 C C . SER A 1 102 ? 14.391 -15.352 -6.988 1 98.88 102 SER A C 1
ATOM 796 O O . SER A 1 102 ? 13.383 -15.781 -7.559 1 98.88 102 SER A O 1
ATOM 798 N N . GLY A 1 103 ? 15.328 -14.648 -7.648 1 98.81 103 GLY A N 1
ATOM 799 C CA . GLY A 1 103 ? 15.281 -14.469 -9.094 1 98.81 103 GLY A CA 1
ATOM 800 C C . GLY A 1 103 ? 14.414 -13.305 -9.523 1 98.81 103 GLY A C 1
ATOM 801 O O . GLY A 1 103 ? 14.016 -12.477 -8.695 1 98.81 103 GLY A O 1
ATOM 802 N N . THR A 1 104 ? 14.211 -13.211 -10.836 1 98.88 104 THR A N 1
ATOM 803 C CA . THR A 1 104 ? 13.445 -12.102 -11.398 1 98.88 104 THR A CA 1
ATOM 804 C C . THR A 1 104 ? 11.969 -12.484 -11.539 1 98.88 104 THR A C 1
ATOM 806 O O . THR A 1 104 ? 11.625 -13.664 -11.523 1 98.88 104 THR A O 1
ATOM 809 N N . ILE A 1 105 ? 11.18 -11.492 -11.625 1 98.94 105 ILE A N 1
ATOM 810 C CA . ILE A 1 105 ? 9.766 -11.703 -11.914 1 98.94 105 ILE A CA 1
ATOM 811 C C . ILE A 1 105 ? 9.57 -11.906 -13.414 1 98.94 105 ILE A C 1
ATOM 813 O O . ILE A 1 105 ? 9.898 -11.023 -14.219 1 98.94 105 ILE A O 1
ATOM 817 N N . PRO A 1 106 ? 9.008 -13.023 -13.758 1 98.81 106 PRO A N 1
ATOM 818 C CA . PRO A 1 106 ? 8.828 -13.273 -15.195 1 98.81 106 PRO A CA 1
ATOM 819 C C . PRO A 1 106 ? 7.859 -12.297 -15.844 1 98.81 106 PRO A C 1
ATOM 821 O O . PRO A 1 106 ? 6.766 -12.062 -15.328 1 98.81 106 PRO A O 1
ATOM 824 N N . GLU A 1 107 ? 8.234 -11.734 -16.984 1 98.62 107 GLU A N 1
ATOM 825 C CA . GLU A 1 107 ? 7.375 -10.789 -17.703 1 98.62 107 GLU A CA 1
ATOM 826 C C . GLU A 1 107 ? 6.074 -11.445 -18.141 1 98.62 107 GLU A C 1
ATOM 828 O O . GLU A 1 107 ? 5.051 -10.773 -18.281 1 98.62 107 GLU A O 1
ATOM 833 N N . GLN A 1 108 ? 6.113 -12.766 -18.281 1 98.75 108 GLN A N 1
ATOM 834 C CA . GLN A 1 108 ? 4.953 -13.531 -18.734 1 98.75 108 GLN A CA 1
ATOM 835 C C . GLN A 1 108 ? 3.791 -13.391 -17.75 1 98.75 108 GLN A C 1
ATOM 837 O O . GLN A 1 108 ? 2.629 -13.555 -18.141 1 98.75 108 GLN A O 1
ATOM 842 N N . LEU A 1 109 ? 4.078 -13.062 -16.5 1 98.75 109 LEU A N 1
ATOM 843 C CA . LEU A 1 109 ? 3.02 -12.93 -15.508 1 98.75 109 LEU A CA 1
ATOM 844 C C . LEU A 1 109 ? 2.08 -11.781 -15.859 1 98.75 109 LEU A C 1
ATOM 846 O O . LEU A 1 109 ? 0.96 -11.711 -15.352 1 98.75 109 LEU A O 1
ATOM 850 N N . GLY A 1 110 ? 2.521 -10.859 -16.719 1 98.69 110 GLY A N 1
ATOM 851 C CA . GLY A 1 110 ? 1.67 -9.797 -17.219 1 98.69 110 GLY A CA 1
ATOM 852 C C . GLY A 1 110 ? 0.505 -10.305 -18.047 1 98.69 110 GLY A C 1
ATOM 853 O O . GLY A 1 110 ? -0.403 -9.547 -18.391 1 98.69 110 GLY A O 1
ATOM 854 N N . ASN A 1 111 ? 0.497 -11.648 -18.312 1 98.19 111 ASN A N 1
ATOM 855 C CA . ASN A 1 111 ? -0.566 -12.25 -19.109 1 98.19 111 ASN A CA 1
ATOM 856 C C . ASN A 1 111 ? -1.695 -12.781 -18.219 1 98.19 111 ASN A C 1
ATOM 858 O O . ASN A 1 111 ? -2.688 -13.305 -18.734 1 98.19 111 ASN A O 1
ATOM 862 N N . LEU A 1 112 ? -1.579 -12.609 -16.938 1 98.44 112 LEU A N 1
ATOM 863 C CA . LEU A 1 112 ? -2.615 -13.055 -16.016 1 98.44 112 LEU A CA 1
ATOM 864 C C . LEU A 1 112 ? -3.746 -12.031 -15.938 1 98.44 112 LEU A C 1
ATOM 866 O O . LEU A 1 112 ? -3.926 -11.375 -14.906 1 98.44 112 LEU A O 1
ATOM 870 N N . LYS A 1 113 ? -4.59 -12.016 -16.906 1 97.69 113 LYS A N 1
ATOM 871 C CA . LYS A 1 113 ? -5.551 -10.945 -17.141 1 97.69 113 LYS A CA 1
ATOM 872 C C . LYS A 1 113 ? -6.637 -10.93 -16.062 1 97.69 113 LYS A C 1
ATOM 874 O O . LYS A 1 113 ? -7.301 -9.914 -15.852 1 97.69 113 LYS A O 1
ATOM 879 N N . SER A 1 114 ? -6.828 -12.102 -15.367 1 98.31 114 SER A N 1
ATOM 880 C CA . SER A 1 114 ? -7.883 -12.195 -14.359 1 98.31 114 SER A CA 1
ATOM 881 C C . SER A 1 114 ? -7.352 -11.875 -12.969 1 98.31 114 SER A C 1
ATOM 883 O O . SER A 1 114 ? -8.109 -11.844 -12 1 98.31 114 SER A O 1
ATOM 885 N N . LEU A 1 115 ? -6.066 -11.531 -12.867 1 98.75 115 LEU A N 1
ATOM 886 C CA . LEU A 1 115 ? -5.434 -11.359 -11.57 1 98.75 115 LEU A CA 1
ATOM 887 C C . LEU A 1 115 ? -6 -10.141 -10.852 1 98.75 115 LEU A C 1
ATOM 889 O O . LEU A 1 115 ? -6.09 -9.055 -11.43 1 98.75 115 LEU A O 1
ATOM 893 N N . ILE A 1 116 ? -6.391 -10.367 -9.609 1 98.5 116 ILE A N 1
ATOM 894 C CA . ILE A 1 116 ? -6.91 -9.312 -8.75 1 98.5 116 ILE A CA 1
ATOM 895 C C . ILE A 1 116 ? -5.844 -8.891 -7.746 1 98.5 116 ILE A C 1
ATOM 897 O O . ILE A 1 116 ? -5.707 -7.707 -7.43 1 98.5 116 ILE A O 1
ATOM 901 N N . SER A 1 117 ? -5.082 -9.852 -7.266 1 98.81 117 SER A N 1
ATOM 902 C CA . SER A 1 117 ? -4.055 -9.586 -6.262 1 98.81 117 SER A CA 1
ATOM 903 C C . SER A 1 117 ? -2.785 -10.383 -6.543 1 98.81 117 SER A C 1
ATOM 905 O O . SER A 1 117 ? -2.85 -11.586 -6.82 1 98.81 117 SER A O 1
ATOM 907 N N . MET A 1 118 ? -1.693 -9.695 -6.5 1 98.94 118 MET A N 1
ATOM 908 C CA . MET A 1 118 ? -0.371 -10.312 -6.535 1 98.94 118 MET A CA 1
ATOM 909 C C . MET A 1 118 ? 0.43 -9.953 -5.289 1 98.94 118 MET A C 1
ATOM 911 O O . MET A 1 118 ? 0.811 -8.797 -5.098 1 98.94 118 MET A O 1
ATOM 915 N N . ASP A 1 119 ? 0.664 -10.914 -4.465 1 98.94 119 ASP A N 1
ATOM 916 C CA . ASP A 1 119 ? 1.393 -10.727 -3.213 1 98.94 119 ASP A CA 1
ATOM 917 C C . ASP A 1 119 ? 2.709 -11.492 -3.219 1 98.94 119 ASP A C 1
ATOM 919 O O . ASP A 1 119 ? 2.732 -12.695 -2.938 1 98.94 119 ASP A O 1
ATOM 923 N N . LEU A 1 120 ? 3.756 -10.789 -3.531 1 98.94 120 LEU A N 1
ATOM 924 C CA . LEU A 1 120 ? 5.086 -11.383 -3.619 1 98.94 120 LEU A CA 1
ATOM 925 C C . LEU A 1 120 ? 6.031 -10.742 -2.609 1 98.94 120 LEU A C 1
ATOM 927 O O . LEU A 1 120 ? 7.25 -10.93 -2.689 1 98.94 120 LEU A O 1
ATOM 931 N N . TYR A 1 121 ? 5.473 -10.008 -1.673 1 98.94 121 TYR A N 1
ATOM 932 C CA . TYR A 1 121 ? 6.297 -9.242 -0.747 1 98.94 121 TYR A CA 1
ATOM 933 C C . TYR A 1 121 ? 7.035 -10.164 0.214 1 98.94 121 TYR A C 1
ATOM 935 O O . TYR A 1 121 ? 6.688 -11.344 0.348 1 98.94 121 TYR A O 1
ATOM 943 N N . ASP A 1 122 ? 8.07 -9.656 0.907 1 98.94 122 ASP A N 1
ATOM 944 C CA . ASP A 1 122 ? 8.867 -10.406 1.877 1 98.94 122 ASP A CA 1
ATOM 945 C C . ASP A 1 122 ? 9.469 -11.648 1.24 1 98.94 122 ASP A C 1
ATOM 947 O O . ASP A 1 122 ? 9.312 -12.758 1.757 1 98.94 122 ASP A O 1
ATOM 951 N N . ASN A 1 123 ? 10.195 -11.461 0.112 1 98.94 123 ASN A N 1
ATOM 952 C CA . ASN A 1 123 ? 10.984 -12.477 -0.576 1 98.94 123 ASN A CA 1
ATOM 953 C C . ASN A 1 123 ? 12.375 -11.953 -0.931 1 98.94 123 ASN A C 1
ATOM 955 O O . ASN A 1 123 ? 12.914 -11.094 -0.236 1 98.94 123 ASN A O 1
ATOM 959 N N . LEU A 1 124 ? 13.016 -12.617 -1.852 1 98.88 124 LEU A N 1
ATOM 960 C CA . LEU A 1 124 ? 14.352 -12.234 -2.279 1 98.88 124 LEU A CA 1
ATOM 961 C C . LEU A 1 124 ? 14.375 -11.93 -3.773 1 98.88 124 LEU A C 1
ATOM 963 O O . LEU A 1 124 ? 15.375 -12.203 -4.449 1 98.88 124 LEU A O 1
ATOM 967 N N . LEU A 1 125 ? 13.25 -11.406 -4.254 1 98.94 125 LEU A N 1
ATOM 968 C CA . LEU A 1 125 ? 13.133 -11.148 -5.684 1 98.94 125 LEU A CA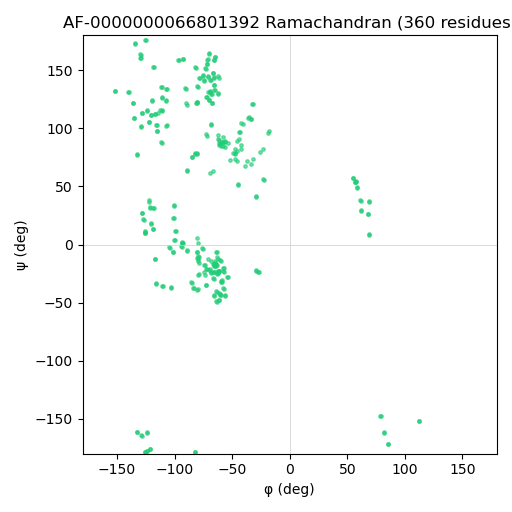 1
ATOM 969 C C . LEU A 1 125 ? 14.047 -10 -6.105 1 98.94 125 LEU A C 1
ATOM 971 O O . LEU A 1 125 ? 14.234 -9.047 -5.352 1 98.94 125 LEU A O 1
ATOM 975 N N . GLU A 1 126 ? 14.641 -10.133 -7.281 1 98.75 126 GLU A N 1
ATOM 976 C CA . GLU A 1 126 ? 15.57 -9.148 -7.828 1 98.75 126 GLU A CA 1
ATOM 977 C C . GLU A 1 126 ? 15.141 -8.695 -9.219 1 98.75 126 GLU A C 1
ATOM 979 O O . GLU A 1 126 ? 14.148 -9.188 -9.758 1 98.75 126 GLU A O 1
ATOM 984 N N . GLY A 1 127 ? 15.914 -7.707 -9.758 1 98.44 127 GLY A N 1
ATOM 985 C CA . GLY A 1 127 ? 15.602 -7.195 -11.078 1 98.44 127 GLY A CA 1
ATOM 986 C C . GLY A 1 127 ? 14.5 -6.156 -11.078 1 98.44 127 GLY A C 1
ATOM 987 O O . GLY A 1 127 ? 14.25 -5.512 -10.055 1 98.44 127 GLY A O 1
ATOM 988 N N . ASN A 1 128 ? 13.914 -5.918 -12.234 1 98.12 128 ASN A N 1
ATOM 989 C CA . ASN A 1 128 ? 12.93 -4.855 -12.414 1 98.12 128 ASN A CA 1
ATOM 990 C C . ASN A 1 128 ? 11.5 -5.379 -12.289 1 98.12 128 ASN A C 1
ATOM 992 O O . ASN A 1 128 ? 11.258 -6.574 -12.477 1 98.12 128 ASN A O 1
ATOM 996 N N . ILE A 1 129 ? 10.617 -4.445 -12.008 1 98.5 129 ILE A N 1
ATOM 997 C CA . ILE A 1 129 ? 9.195 -4.727 -12.188 1 98.5 129 ILE A CA 1
ATOM 998 C C . ILE A 1 129 ? 8.859 -4.773 -13.672 1 98.5 129 ILE A C 1
ATOM 1000 O O . ILE A 1 129 ? 9.141 -3.824 -14.406 1 98.5 129 ILE A O 1
ATOM 1004 N N . PRO A 1 130 ? 8.242 -5.859 -14.062 1 98.5 130 PRO A N 1
ATOM 1005 C CA . PRO A 1 130 ? 7.977 -5.961 -15.5 1 98.5 130 PRO A CA 1
ATOM 1006 C C . PRO A 1 130 ? 6.988 -4.91 -15.992 1 98.5 130 PRO A C 1
ATOM 1008 O O . PRO A 1 130 ? 5.965 -4.664 -15.344 1 98.5 130 PRO A O 1
ATOM 1011 N N . ASN A 1 131 ? 7.254 -4.27 -17.172 1 97.81 131 ASN A N 1
ATOM 1012 C CA . ASN A 1 131 ? 6.316 -3.33 -17.766 1 97.81 131 ASN A CA 1
ATOM 1013 C C . ASN A 1 131 ? 5.012 -4.016 -18.172 1 97.81 131 ASN A C 1
ATOM 1015 O O . ASN A 1 131 ? 3.959 -3.381 -18.219 1 97.81 131 ASN A O 1
ATOM 1019 N N . SER A 1 132 ? 5.133 -5.324 -18.391 1 98.69 132 SER A N 1
ATOM 1020 C CA . SER A 1 132 ? 3.963 -6.09 -18.812 1 98.69 132 SER A CA 1
ATOM 1021 C C . SER A 1 132 ? 2.893 -6.094 -17.719 1 98.69 132 SER A C 1
ATOM 1023 O O . SER A 1 132 ? 1.733 -6.422 -17.984 1 98.69 132 SER A O 1
ATOM 1025 N N . PHE A 1 133 ? 3.283 -5.754 -16.531 1 98.56 133 PHE A N 1
ATOM 1026 C CA . PHE A 1 133 ? 2.295 -5.672 -15.461 1 98.56 133 PHE A CA 1
ATOM 1027 C C . PHE A 1 133 ? 1.242 -4.617 -15.781 1 98.56 133 PHE A C 1
ATOM 1029 O O . PHE A 1 133 ? 0.136 -4.652 -15.242 1 98.56 133 PHE A O 1
ATOM 1036 N N . GLY A 1 134 ? 1.578 -3.723 -16.594 1 97.44 134 GLY A N 1
ATOM 1037 C CA . GLY A 1 134 ? 0.602 -2.758 -17.078 1 97.44 134 GLY A CA 1
ATOM 1038 C C . GLY A 1 134 ? -0.588 -3.404 -17.75 1 97.44 134 GLY A C 1
ATOM 1039 O O . GLY A 1 134 ? -1.642 -2.781 -17.906 1 97.44 134 GLY A O 1
ATOM 1040 N N . ASN A 1 135 ? -0.409 -4.66 -18.188 1 98.06 135 ASN A N 1
ATOM 1041 C CA . ASN A 1 135 ? -1.468 -5.387 -18.891 1 98.06 135 ASN A CA 1
ATOM 1042 C C . ASN A 1 135 ? -2.494 -5.949 -17.906 1 98.06 135 ASN A C 1
ATOM 1044 O O . ASN A 1 135 ? -3.564 -6.402 -18.312 1 98.06 135 ASN A O 1
ATOM 1048 N N . LEU A 1 136 ? -2.223 -5.906 -16.641 1 98.25 136 LEU A N 1
ATOM 1049 C CA . LEU A 1 136 ? -3.08 -6.516 -15.625 1 98.25 136 LEU A CA 1
ATOM 1050 C C . LEU A 1 136 ? -4.203 -5.562 -15.219 1 98.25 136 LEU A C 1
ATOM 1052 O O . LEU A 1 136 ? -4.258 -5.117 -14.07 1 98.25 136 LEU A O 1
ATOM 1056 N N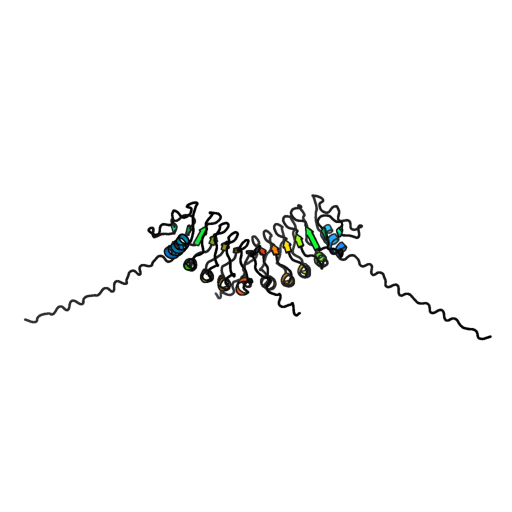 . LYS A 1 137 ? -5.188 -5.414 -16.047 1 96.5 137 LYS A N 1
ATOM 1057 C CA . LYS A 1 137 ? -6.211 -4.383 -15.906 1 96.5 137 LYS A CA 1
ATOM 1058 C C . LYS A 1 137 ? -7.156 -4.703 -14.75 1 96.5 137 LYS A C 1
ATOM 1060 O O . LYS A 1 137 ? -7.801 -3.807 -14.203 1 96.5 137 LYS A O 1
ATOM 1065 N N . SER A 1 138 ? -7.219 -6.031 -14.32 1 96.81 138 SER A N 1
ATOM 1066 C CA . SER A 1 138 ? -8.094 -6.422 -13.219 1 96.81 138 SER A CA 1
ATOM 1067 C C . SER A 1 138 ? -7.375 -6.309 -11.875 1 96.81 138 SER A C 1
ATOM 1069 O O . SER A 1 138 ? -7.992 -6.453 -10.82 1 96.81 138 SER A O 1
ATOM 1071 N N . LEU A 1 139 ? -6.09 -5.984 -11.898 1 97.88 139 LEU A N 1
ATOM 1072 C CA . LEU A 1 139 ? -5.277 -5.977 -10.688 1 97.88 139 LEU A CA 1
ATOM 1073 C C . LEU A 1 139 ? -5.691 -4.836 -9.766 1 97.88 139 LEU A C 1
ATOM 1075 O O . LEU A 1 139 ? -5.848 -3.695 -10.203 1 97.88 139 LEU A O 1
ATOM 1079 N N . LYS A 1 140 ? -5.891 -5.152 -8.453 1 97 140 LYS A N 1
ATOM 1080 C CA . LYS A 1 140 ? -6.242 -4.168 -7.434 1 97 140 LYS A CA 1
ATOM 1081 C C . LYS A 1 140 ? -5.152 -4.055 -6.375 1 97 140 LYS A C 1
ATOM 1083 O O . LYS A 1 140 ? -4.934 -2.982 -5.809 1 97 140 LYS A O 1
ATOM 1088 N N . PHE A 1 141 ? -4.504 -5.164 -6.102 1 98.31 141 PHE A N 1
ATOM 1089 C CA . PHE A 1 141 ? -3.494 -5.227 -5.055 1 98.31 141 PHE A CA 1
ATOM 1090 C C . PHE A 1 141 ? -2.17 -5.738 -5.609 1 98.31 141 PHE A C 1
ATOM 1092 O O . PHE A 1 141 ? -2.088 -6.867 -6.09 1 98.31 141 PHE A O 1
ATOM 1099 N N . LEU A 1 142 ? -1.187 -4.879 -5.574 1 98.81 142 LEU A N 1
ATOM 1100 C CA . LEU A 1 142 ? 0.171 -5.262 -5.949 1 98.81 142 LEU A CA 1
ATOM 1101 C C . LEU A 1 142 ? 1.144 -4.996 -4.805 1 98.81 142 LEU A C 1
ATOM 1103 O O . LEU A 1 142 ? 1.479 -3.846 -4.52 1 98.81 142 LEU A O 1
ATOM 1107 N N . ARG A 1 143 ? 1.556 -6.039 -4.148 1 98.94 143 ARG A N 1
ATOM 1108 C CA . ARG A 1 143 ? 2.479 -5.902 -3.027 1 98.94 143 ARG A CA 1
ATOM 1109 C C . ARG A 1 143 ? 3.797 -6.609 -3.311 1 98.94 143 ARG A C 1
ATOM 1111 O O . ARG A 1 143 ? 3.836 -7.836 -3.426 1 98.94 143 ARG A O 1
ATOM 1118 N N . LEU A 1 144 ? 4.852 -5.832 -3.459 1 98.88 144 LEU A N 1
ATOM 1119 C CA . LEU A 1 144 ? 6.176 -6.312 -3.83 1 98.88 144 LEU A CA 1
ATOM 1120 C C . LEU A 1 144 ? 7.223 -5.863 -2.816 1 98.88 144 LEU A C 1
ATOM 1122 O O . LEU A 1 144 ? 8.422 -6.02 -3.047 1 98.88 144 LEU A O 1
ATOM 1126 N N . ASN A 1 145 ? 6.758 -5.32 -1.723 1 98.75 145 ASN A N 1
ATOM 1127 C CA . ASN A 1 145 ? 7.668 -4.703 -0.763 1 98.75 145 ASN A CA 1
ATOM 1128 C C . ASN A 1 145 ? 8.602 -5.738 -0.135 1 98.75 145 ASN A C 1
ATOM 1130 O O . ASN A 1 145 ? 8.297 -6.934 -0.137 1 98.75 145 ASN A O 1
ATOM 1134 N N . ASN A 1 146 ? 9.719 -5.246 0.456 1 98.81 146 ASN A N 1
ATOM 1135 C CA . ASN A 1 146 ? 10.68 -6.086 1.157 1 98.81 146 ASN A CA 1
ATOM 1136 C C . ASN A 1 146 ? 11.234 -7.184 0.251 1 98.81 146 ASN A C 1
ATOM 1138 O O . ASN A 1 146 ? 11.203 -8.359 0.606 1 98.81 146 ASN A O 1
ATOM 1142 N N . ASN A 1 147 ? 11.781 -6.758 -0.922 1 98.88 147 ASN A N 1
ATOM 1143 C CA . ASN A 1 147 ? 12.578 -7.531 -1.87 1 98.88 147 ASN A CA 1
ATOM 1144 C C . ASN A 1 147 ? 13.883 -6.816 -2.227 1 98.88 147 ASN A C 1
ATOM 1146 O O . ASN A 1 147 ? 14.398 -6.035 -1.43 1 98.88 147 ASN A O 1
ATOM 1150 N N . LYS A 1 148 ? 14.5 -7.23 -3.266 1 98.62 148 LYS A N 1
ATOM 1151 C CA . LYS A 1 148 ? 15.719 -6.59 -3.754 1 98.62 148 LYS A CA 1
ATOM 1152 C C . LYS A 1 148 ? 15.523 -6.047 -5.168 1 98.62 148 LYS A C 1
ATOM 1154 O O . LYS A 1 148 ? 16.438 -6.113 -5.992 1 98.62 148 LYS A O 1
ATOM 1159 N N . LEU A 1 149 ? 14.289 -5.648 -5.434 1 98.62 149 LEU A N 1
ATOM 1160 C CA . LEU A 1 149 ? 13.984 -5.152 -6.77 1 98.62 149 LEU A CA 1
ATOM 1161 C C . LEU A 1 149 ? 14.719 -3.848 -7.051 1 98.62 149 LEU A C 1
ATOM 1163 O O . LEU A 1 149 ? 14.984 -3.07 -6.133 1 98.62 149 LEU A O 1
ATOM 1167 N N . THR A 1 150 ? 15.078 -3.633 -8.289 1 97.62 150 THR A N 1
ATOM 1168 C CA . THR A 1 150 ? 15.812 -2.455 -8.734 1 97.62 150 THR A CA 1
ATOM 1169 C C . THR A 1 150 ? 15.055 -1.733 -9.844 1 97.62 150 THR A C 1
ATOM 1171 O O . THR A 1 150 ? 13.93 -2.105 -10.18 1 97.62 150 THR A O 1
ATOM 1174 N N . GLY A 1 151 ? 15.711 -0.632 -10.367 1 95.62 151 GLY A N 1
ATOM 1175 C CA . GLY A 1 151 ? 15.07 0.141 -11.422 1 95.62 151 GLY A CA 1
ATOM 1176 C C . GLY A 1 151 ? 14.008 1.09 -10.898 1 95.62 151 GLY A C 1
ATOM 1177 O O . GLY A 1 151 ? 14.172 1.706 -9.852 1 95.62 151 GLY A O 1
ATOM 1178 N N . SER A 1 152 ? 12.914 1.318 -11.758 1 94.5 152 SER A N 1
ATOM 1179 C CA . SER A 1 152 ? 11.805 2.205 -11.422 1 94.5 152 SER A CA 1
ATOM 1180 C C . SER A 1 152 ? 10.461 1.517 -11.641 1 94.5 152 SER A C 1
ATOM 1182 O O . SER A 1 152 ? 10.398 0.446 -12.25 1 94.5 152 SER A O 1
ATOM 1184 N N . ILE A 1 153 ? 9.508 2.08 -11.086 1 95.38 153 ILE A N 1
ATOM 1185 C CA . ILE A 1 153 ? 8.164 1.597 -11.367 1 95.38 153 ILE A CA 1
ATOM 1186 C C . ILE A 1 153 ? 7.777 1.958 -12.805 1 95.38 153 ILE A C 1
ATOM 1188 O O . ILE A 1 153 ? 7.793 3.133 -13.18 1 95.38 153 ILE A O 1
ATOM 1192 N N . PRO A 1 154 ? 7.426 0.943 -13.531 1 94.81 154 PRO A N 1
ATOM 1193 C CA . PRO A 1 154 ? 7.031 1.273 -14.906 1 94.81 154 PRO A CA 1
ATOM 1194 C C . PRO A 1 154 ? 5.809 2.184 -14.961 1 94.81 154 PRO A C 1
ATOM 1196 O O . PRO A 1 154 ? 4.879 2.029 -14.164 1 94.81 154 PRO A O 1
ATOM 1199 N N . LYS A 1 155 ? 5.773 3.072 -15.914 1 92.69 155 LYS A N 1
ATOM 1200 C CA . LYS A 1 155 ? 4.641 3.971 -16.109 1 92.69 155 LYS A CA 1
ATOM 1201 C C . LYS A 1 155 ? 3.346 3.189 -16.328 1 92.69 155 LYS A C 1
ATOM 1203 O O . LYS A 1 155 ? 2.283 3.594 -15.844 1 92.69 155 LYS A O 1
ATOM 1208 N N . GLU A 1 156 ? 3.504 2.07 -17.062 1 95.19 156 GLU A N 1
ATOM 1209 C CA . GLU A 1 156 ? 2.357 1.214 -17.359 1 95.19 156 GLU A CA 1
ATOM 1210 C C . GLU A 1 156 ? 1.721 0.692 -16.062 1 95.19 156 GLU A C 1
ATOM 1212 O O . GLU A 1 156 ? 0.508 0.477 -16.016 1 95.19 156 GLU A O 1
ATOM 1217 N N . VAL A 1 157 ? 2.547 0.515 -15.055 1 94.75 157 VAL A N 1
ATOM 1218 C CA . VAL A 1 157 ? 2.061 0.028 -13.773 1 94.75 157 VAL A CA 1
ATOM 1219 C C . VAL A 1 157 ? 1.432 1.177 -12.984 1 94.75 157 VAL A C 1
ATOM 1221 O O . VAL A 1 157 ? 0.384 1.008 -12.359 1 94.75 157 VAL A O 1
ATOM 1224 N N . ILE A 1 158 ? 2.01 2.342 -13.047 1 90.44 158 ILE A N 1
ATOM 1225 C CA . ILE A 1 158 ? 1.516 3.549 -12.398 1 90.44 158 ILE A CA 1
ATOM 1226 C C . ILE A 1 158 ? 0.109 3.867 -12.898 1 90.44 158 ILE A C 1
ATOM 1228 O O . ILE A 1 158 ? -0.749 4.301 -12.125 1 90.44 158 ILE A O 1
ATOM 1232 N N . ASP A 1 159 ? -0.137 3.553 -14.086 1 90.62 159 ASP A N 1
ATOM 1233 C CA . ASP A 1 159 ? -1.386 3.924 -14.75 1 90.62 159 ASP A CA 1
ATOM 1234 C C . ASP A 1 159 ? -2.512 2.965 -14.367 1 90.62 159 ASP A C 1
ATOM 1236 O O . ASP A 1 159 ? -3.67 3.182 -14.734 1 90.62 159 ASP A O 1
ATOM 1240 N N . LEU A 1 160 ? -2.145 1.928 -13.633 1 92.88 160 LEU A N 1
ATOM 1241 C CA . LEU A 1 160 ? -3.18 1.01 -13.18 1 92.88 160 LEU A CA 1
ATOM 1242 C C . LEU A 1 160 ? -4.012 1.64 -12.062 1 92.88 160 LEU A C 1
ATOM 1244 O O . LEU A 1 160 ? -3.531 2.527 -11.352 1 92.88 160 LEU A O 1
ATOM 1248 N N . ASN A 1 161 ? -5.262 1.266 -11.914 1 88.38 161 ASN A N 1
ATOM 1249 C CA . ASN A 1 161 ? -6.145 1.731 -10.852 1 88.38 161 ASN A CA 1
ATOM 1250 C C . ASN A 1 161 ? -6.055 0.842 -9.617 1 88.38 161 ASN A C 1
ATOM 1252 O O . ASN A 1 161 ? -7.055 0.257 -9.195 1 88.38 161 ASN A O 1
ATOM 1256 N N . LEU A 1 162 ? -4.879 0.868 -9.055 1 95.31 162 LEU A N 1
ATOM 1257 C CA . LEU A 1 162 ? -4.637 0.004 -7.902 1 95.31 162 LEU A CA 1
ATOM 1258 C C . LEU A 1 162 ? -5.234 0.608 -6.637 1 95.31 162 LEU A C 1
ATOM 1260 O O . LEU A 1 162 ? -5.18 1.823 -6.438 1 95.31 162 LEU A O 1
ATOM 1264 N N . GLN A 1 163 ? -5.758 -0.242 -5.797 1 96.25 163 GLN A N 1
ATOM 1265 C CA . GLN A 1 163 ? -6.16 0.16 -4.453 1 96.25 163 GLN A CA 1
ATOM 1266 C C . GLN A 1 163 ? -4.98 0.114 -3.488 1 96.25 163 GLN A C 1
ATOM 1268 O O . GLN A 1 163 ? -4.922 0.889 -2.531 1 96.25 163 GLN A O 1
ATOM 1273 N N . VAL A 1 164 ? -4.113 -0.843 -3.758 1 98.19 164 VAL A N 1
ATOM 1274 C CA . VAL A 1 164 ? -2.896 -0.958 -2.959 1 98.19 164 VAL A CA 1
ATOM 1275 C C . VAL A 1 164 ? -1.7 -1.206 -3.875 1 98.19 164 VAL A C 1
ATOM 1277 O O . VAL A 1 164 ? -1.727 -2.113 -4.711 1 98.19 164 VAL A O 1
ATOM 1280 N N . LEU A 1 165 ? -0.769 -0.378 -3.814 1 98.38 165 LEU A N 1
ATOM 1281 C CA . LEU A 1 165 ? 0.582 -0.561 -4.336 1 98.38 165 LEU A CA 1
ATOM 1282 C C . LEU A 1 165 ? 1.613 -0.455 -3.217 1 98.38 165 LEU A C 1
ATOM 1284 O O . LEU A 1 165 ? 1.591 0.498 -2.434 1 98.38 165 LEU A O 1
ATOM 1288 N N . ASP A 1 166 ? 2.428 -1.48 -3.061 1 98.62 166 ASP A N 1
ATOM 1289 C CA . ASP A 1 166 ? 3.52 -1.399 -2.096 1 98.62 166 ASP A CA 1
ATOM 1290 C C . ASP A 1 166 ? 4.816 -1.942 -2.688 1 98.62 166 ASP A C 1
ATOM 1292 O O . ASP A 1 166 ? 4.945 -3.146 -2.918 1 98.62 166 ASP A O 1
ATOM 1296 N N . VAL A 1 167 ? 5.75 -1.039 -2.961 1 98.44 167 VAL A N 1
ATOM 1297 C CA . VAL A 1 167 ? 7.055 -1.433 -3.477 1 98.44 167 VAL A CA 1
ATOM 1298 C C . VAL A 1 167 ? 8.148 -0.966 -2.52 1 98.44 167 VAL A C 1
ATOM 1300 O O . VAL A 1 167 ? 9.32 -0.887 -2.896 1 98.44 167 VAL A O 1
ATOM 1303 N N . SER A 1 168 ? 7.715 -0.665 -1.288 1 97.44 168 SER A N 1
ATOM 1304 C CA . SER A 1 168 ? 8.664 -0.128 -0.315 1 97.44 168 SER A CA 1
ATOM 1305 C C . SER A 1 168 ? 9.727 -1.158 0.049 1 97.44 168 SER A C 1
ATOM 1307 O O . SER A 1 168 ? 9.547 -2.354 -0.192 1 97.44 168 SER A O 1
ATOM 1309 N N . ASN A 1 169 ? 10.836 -0.626 0.557 1 97.56 169 ASN A N 1
ATOM 1310 C CA . ASN A 1 169 ? 11.93 -1.468 1.021 1 97.56 169 ASN A CA 1
ATOM 1311 C C . ASN A 1 169 ? 12.461 -2.365 -0.096 1 97.56 169 ASN A C 1
ATOM 1313 O O . ASN A 1 169 ? 12.555 -3.582 0.072 1 97.56 169 ASN A O 1
ATOM 1317 N N . ASN A 1 170 ? 12.719 -1.768 -1.239 1 98.19 170 ASN A N 1
ATOM 1318 C CA . ASN A 1 170 ? 13.453 -2.266 -2.398 1 98.19 170 ASN A CA 1
ATOM 1319 C C . ASN A 1 170 ? 14.586 -1.317 -2.797 1 98.19 170 ASN A C 1
ATOM 1321 O O . ASN A 1 170 ? 14.93 -0.408 -2.043 1 98.19 170 ASN A O 1
ATOM 1325 N N . ASN A 1 171 ? 15.297 -1.617 -3.824 1 96.88 171 ASN A N 1
ATOM 1326 C CA . ASN A 1 171 ? 16.312 -0.729 -4.367 1 96.88 171 ASN A CA 1
ATOM 1327 C C . ASN A 1 171 ? 15.805 0.023 -5.598 1 96.88 171 ASN A C 1
ATOM 1329 O O . ASN A 1 171 ? 16.531 0.169 -6.582 1 96.88 171 ASN A O 1
ATOM 1333 N N . ILE A 1 172 ? 14.555 0.311 -5.562 1 94.25 172 ILE A N 1
ATOM 1334 C CA . ILE A 1 172 ? 13.891 0.96 -6.688 1 94.25 172 ILE A CA 1
ATOM 1335 C C . ILE A 1 172 ? 14.164 2.461 -6.656 1 94.25 172 ILE A C 1
ATOM 1337 O O . ILE A 1 172 ? 14.086 3.09 -5.598 1 94.25 172 ILE A O 1
ATOM 1341 N N . SER A 1 173 ? 14.727 2.955 -7.723 1 82.81 173 SER A N 1
ATOM 1342 C CA . SER A 1 173 ? 15.062 4.371 -7.84 1 82.81 173 SER A CA 1
ATOM 1343 C C . SER A 1 173 ? 13.812 5.219 -8.07 1 82.81 173 SER A C 1
ATOM 1345 O O . SER A 1 173 ? 12.828 4.734 -8.625 1 82.81 173 SER A O 1
ATOM 1347 N N . GLU A 1 174 ? 13.734 6.336 -7.492 1 66.38 174 GLU A N 1
ATOM 1348 C CA . GLU A 1 174 ? 12.664 7.301 -7.719 1 66.38 174 GLU A CA 1
ATOM 1349 C C . GLU A 1 174 ? 12.75 7.895 -9.125 1 66.38 174 GLU A C 1
ATOM 1351 O O . GLU A 1 174 ? 13.836 8.062 -9.672 1 66.38 174 GLU A O 1
ATOM 1356 N N . SER A 1 175 ? 11.922 7.492 -10.047 1 57.19 175 SER A N 1
ATOM 1357 C CA . SER A 1 175 ? 12.031 8.172 -11.336 1 57.19 175 SER A CA 1
ATOM 1358 C C . SER A 1 175 ? 12.453 9.625 -11.156 1 57.19 175 SER A C 1
ATOM 1360 O O . SER A 1 175 ? 11.961 10.312 -10.266 1 57.19 175 SER A O 1
ATOM 1362 N N . PRO A 1 176 ? 13.664 9.984 -11.82 1 45.81 176 PRO A N 1
ATOM 1363 C CA . PRO A 1 176 ? 14.008 11.406 -11.758 1 45.81 176 PRO A CA 1
ATOM 1364 C C . PRO A 1 176 ? 12.812 12.32 -12.016 1 45.81 176 PRO A C 1
ATOM 1366 O O . PRO A 1 176 ? 11.984 12.023 -12.875 1 45.81 176 PRO A O 1
ATOM 1369 N N . ALA A 1 177 ? 12.289 12.711 -10.969 1 43.72 177 ALA A N 1
ATOM 1370 C CA . ALA A 1 177 ? 11.32 13.742 -11.32 1 43.72 177 ALA A CA 1
ATOM 1371 C C . ALA A 1 177 ? 11.789 14.555 -12.523 1 43.72 177 ALA A C 1
ATOM 1373 O O . ALA A 1 177 ? 12.992 14.805 -12.68 1 43.72 177 ALA A O 1
ATOM 1374 N N . ASP A 1 178 ? 11.211 14.422 -13.734 1 38.25 178 ASP A N 1
ATOM 1375 C CA . ASP A 1 178 ? 11.609 15.352 -14.789 1 38.25 178 ASP A CA 1
ATOM 1376 C C . ASP A 1 178 ? 12.086 16.688 -14.203 1 38.25 178 ASP A C 1
ATOM 1378 O O . ASP A 1 178 ? 12.484 17.578 -14.945 1 38.25 178 ASP A O 1
ATOM 1382 N N . GLY A 1 179 ? 11.734 17.094 -13.055 1 33.38 179 GLY A N 1
ATOM 1383 C CA . GLY A 1 179 ? 12.047 18.5 -12.812 1 33.38 179 GLY A CA 1
ATOM 1384 C C . GLY A 1 179 ? 13.523 18.7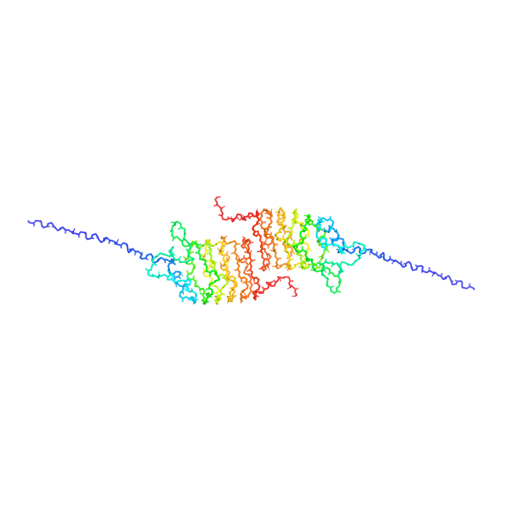34 -12.562 1 33.38 179 GLY A C 1
ATOM 1385 O O . GLY A 1 179 ? 13.922 19.844 -12.195 1 33.38 179 GLY A O 1
ATOM 1386 N N . ASN A 1 180 ? 14.383 17.828 -12.125 1 32.5 180 ASN A N 1
ATOM 1387 C CA . ASN A 1 180 ? 15.68 18.484 -12.07 1 32.5 180 ASN A CA 1
ATOM 1388 C C . ASN A 1 180 ? 16.188 18.844 -13.469 1 32.5 180 ASN A C 1
ATOM 1390 O O . ASN A 1 180 ? 16.641 17.969 -14.211 1 32.5 180 ASN A O 1
ATOM 1394 N N . LEU A 1 181 ? 15.539 19.688 -14.195 1 26.17 181 LEU A N 1
ATOM 1395 C CA . LEU A 1 181 ? 16.297 20.656 -14.984 1 26.17 181 LEU A CA 1
ATOM 1396 C C . LEU A 1 181 ? 17.406 21.281 -14.164 1 26.17 181 LEU A C 1
ATOM 1398 O O . LEU A 1 181 ? 17.156 22.094 -13.258 1 26.17 181 LEU A O 1
ATOM 1402 N N . ILE A 1 182 ? 18.281 20.531 -13.469 1 22.36 182 ILE A N 1
ATOM 1403 C CA . ILE A 1 182 ? 19.562 21.234 -13.539 1 22.36 182 ILE A CA 1
ATOM 1404 C C . ILE A 1 182 ? 20.078 21.219 -14.969 1 22.36 182 ILE A C 1
ATOM 1406 O O . ILE A 1 182 ? 20.062 20.172 -15.633 1 22.36 182 ILE A O 1
ATOM 1410 N N . MET B 1 1 ? 28.953 86.688 8.586 1 38.72 1 MET B N 1
ATOM 1411 C CA . MET B 1 1 ? 28.281 85.75 9.5 1 38.72 1 MET B CA 1
ATOM 1412 C C . MET B 1 1 ? 27.438 84.75 8.734 1 38.72 1 MET B C 1
ATOM 1414 O O . MET B 1 1 ? 26.359 85.062 8.234 1 38.72 1 MET B O 1
ATOM 1418 N N . SER B 1 2 ? 28.109 83.812 7.898 1 48.81 2 SER B N 1
ATOM 1419 C CA . SER B 1 2 ? 27.594 82.688 7.051 1 48.81 2 SER B CA 1
ATOM 1420 C C . SER B 1 2 ? 26.812 81.688 7.871 1 48.81 2 SER B C 1
ATOM 1422 O O . SER B 1 2 ? 27.344 81.062 8.797 1 48.81 2 SER B O 1
ATOM 1424 N N . SER B 1 3 ? 25.516 81.938 8.086 1 47.75 3 SER B N 1
ATOM 1425 C CA . SER B 1 3 ? 24.594 81.062 8.82 1 47.75 3 SER B CA 1
ATOM 1426 C C . SER B 1 3 ? 24.469 79.688 8.133 1 47.75 3 SER B C 1
ATOM 1428 O O . SER B 1 3 ? 24.078 79.625 6.969 1 47.75 3 SER B O 1
ATOM 1430 N N . LEU B 1 4 ? 25.328 78.75 8.508 1 53.09 4 LEU B N 1
ATOM 1431 C CA . LEU B 1 4 ? 25.25 77.375 8.102 1 53.09 4 LEU B CA 1
ATOM 1432 C C . LEU B 1 4 ? 23.922 76.75 8.539 1 53.09 4 LEU B C 1
ATOM 1434 O O . LEU B 1 4 ? 23.609 76.688 9.727 1 53.09 4 LEU B O 1
ATOM 1438 N N . VAL B 1 5 ? 22.922 76.938 7.742 1 52.34 5 VAL B N 1
ATOM 1439 C CA . VAL B 1 5 ? 21.656 76.25 7.977 1 52.34 5 VAL B CA 1
ATOM 1440 C C . VAL B 1 5 ? 21.906 74.688 7.973 1 52.34 5 VAL B C 1
ATOM 1442 O O . VAL B 1 5 ? 22.422 74.188 7 1 52.34 5 VAL B O 1
ATOM 1445 N N . PHE B 1 6 ? 22.156 74.125 9.172 1 52.38 6 PHE B N 1
ATOM 1446 C CA . PHE B 1 6 ? 22.203 72.688 9.344 1 52.38 6 PHE B CA 1
ATOM 1447 C C . PHE B 1 6 ? 20.859 72.062 8.992 1 52.38 6 PHE B C 1
ATOM 1449 O O . PHE B 1 6 ? 19.859 72.312 9.672 1 52.38 6 PHE B O 1
ATOM 1456 N N . VAL B 1 7 ? 20.594 71.75 7.727 1 54.94 7 VAL B N 1
ATOM 1457 C CA . VAL B 1 7 ? 19.438 70.938 7.348 1 54.94 7 VAL B CA 1
ATOM 1458 C C . VAL B 1 7 ? 19.484 69.562 8.047 1 54.94 7 VAL B C 1
ATOM 1460 O O . VAL B 1 7 ? 20.406 68.812 7.812 1 54.94 7 VAL B O 1
ATOM 1463 N N . PHE B 1 8 ? 18.906 69.5 9.25 1 51.53 8 PHE B N 1
ATOM 1464 C CA . PHE B 1 8 ? 18.672 68.188 9.914 1 51.53 8 PHE B CA 1
ATOM 1465 C C . PHE B 1 8 ? 17.844 67.25 9.031 1 51.53 8 PHE B C 1
ATOM 1467 O O . PHE B 1 8 ? 16.656 67.5 8.781 1 51.53 8 PHE B O 1
ATOM 1474 N N . ALA B 1 9 ? 18.453 66.5 8.07 1 52.19 9 ALA B N 1
ATOM 1475 C CA . ALA B 1 9 ? 17.734 65.438 7.359 1 52.19 9 ALA B CA 1
ATOM 1476 C C . ALA B 1 9 ? 17.172 64.438 8.336 1 52.19 9 ALA B C 1
ATOM 1478 O O . ALA B 1 9 ? 17.922 63.75 9.047 1 52.19 9 ALA B O 1
ATOM 1479 N N . LEU B 1 10 ? 15.961 64.688 8.82 1 50.69 10 LEU B N 1
ATOM 1480 C CA . LEU B 1 10 ? 15.211 63.656 9.547 1 50.69 10 LEU B CA 1
ATOM 1481 C C . LEU B 1 10 ? 15.234 62.344 8.789 1 50.69 10 LEU B C 1
ATOM 1483 O O . LEU B 1 10 ? 14.664 62.219 7.703 1 50.69 10 LEU B O 1
ATOM 1487 N N . PHE B 1 11 ? 16.297 61.562 8.93 1 51.19 11 PHE B N 1
ATOM 1488 C CA . PHE B 1 11 ? 16.281 60.188 8.492 1 51.19 11 PHE B CA 1
ATOM 1489 C C . PHE B 1 11 ? 15.07 59.438 9.07 1 51.19 11 PHE B C 1
ATOM 1491 O O . PHE B 1 11 ? 15.023 59.156 10.266 1 51.19 11 PHE B O 1
ATOM 1498 N N . VAL B 1 12 ? 13.867 59.719 8.562 1 49.34 12 VAL B N 1
ATOM 1499 C CA . VAL B 1 12 ? 12.742 58.812 8.875 1 49.34 12 VAL B CA 1
ATOM 1500 C C . VAL B 1 12 ? 13.164 57.375 8.664 1 49.34 12 VAL B C 1
ATOM 1502 O O . VAL B 1 12 ? 13.367 56.938 7.531 1 49.34 12 VAL B O 1
ATOM 1505 N N . PHE B 1 13 ? 13.93 56.812 9.641 1 46.97 13 PHE B N 1
ATOM 1506 C CA . PHE B 1 13 ? 14.062 55.344 9.656 1 46.97 13 PHE B CA 1
ATOM 1507 C C . PHE B 1 13 ? 12.719 54.688 9.391 1 46.97 13 PHE B C 1
ATOM 1509 O O . PHE B 1 13 ? 11.805 54.781 10.219 1 46.97 13 PHE B O 1
ATOM 1516 N N . LEU B 1 14 ? 12.297 54.562 8.18 1 47.03 14 LEU B N 1
ATOM 1517 C CA . LEU B 1 14 ? 11.234 53.625 7.855 1 47.03 14 LEU B CA 1
ATOM 1518 C C . LEU B 1 14 ? 11.359 52.344 8.688 1 47.03 14 LEU B C 1
ATOM 1520 O O . LEU B 1 14 ? 12.227 51.531 8.422 1 47.03 14 LEU B O 1
ATOM 1524 N N . GLN B 1 15 ? 11.047 52.5 9.984 1 46.75 15 GLN B N 1
ATOM 1525 C CA . GLN B 1 15 ? 10.891 51.219 10.664 1 46.75 15 GLN B CA 1
ATOM 1526 C C . GLN B 1 15 ? 10.047 50.25 9.836 1 46.75 15 GLN B C 1
ATOM 1528 O O . GLN B 1 15 ? 8.922 50.562 9.445 1 46.75 15 GLN B O 1
ATOM 1533 N N . ARG B 1 16 ? 10.672 49.5 9 1 46.06 16 ARG B N 1
ATOM 1534 C CA . ARG B 1 16 ? 9.898 48.406 8.453 1 46.06 16 ARG B CA 1
ATOM 1535 C C . ARG B 1 16 ? 9.055 47.719 9.539 1 46.06 16 ARG B C 1
ATOM 1537 O O . ARG B 1 16 ? 9.547 47.438 10.633 1 46.06 16 ARG B O 1
ATOM 1544 N N . PRO B 1 17 ? 7.742 48.031 9.492 1 42.69 17 PRO B N 1
ATOM 1545 C CA . PRO B 1 17 ? 7.043 47.25 10.5 1 42.69 17 PRO B CA 1
ATOM 1546 C C . PRO B 1 17 ? 7.637 45.844 10.664 1 42.69 17 PRO B C 1
ATOM 1548 O O . PRO B 1 17 ? 8.188 45.281 9.711 1 42.69 17 PRO B O 1
ATOM 1551 N N . LEU B 1 18 ? 8.258 45.594 11.727 1 38.88 18 LEU B N 1
ATOM 1552 C CA . LEU B 1 18 ? 8.336 44.188 12.031 1 38.88 18 LEU B CA 1
ATOM 1553 C C . LEU B 1 18 ? 7.074 43.438 11.578 1 38.88 18 LEU B C 1
ATOM 1555 O O . LEU B 1 18 ? 5.977 43.75 12.055 1 38.88 18 LEU B O 1
ATOM 1559 N N . SER B 1 19 ? 6.883 43.312 10.336 1 37.22 19 SER B N 1
ATOM 1560 C CA . SER B 1 19 ? 5.824 42.375 9.992 1 37.22 19 SER B CA 1
ATOM 1561 C C . SER B 1 19 ? 5.598 41.375 11.117 1 37.22 19 SER B C 1
ATOM 1563 O O . SER B 1 19 ? 6.543 40.719 11.578 1 37.22 19 SER B O 1
ATOM 1565 N N . CYS B 1 20 ? 4.898 41.688 12.086 1 38.03 20 CYS B N 1
ATOM 1566 C CA . CYS B 1 20 ? 4.449 40.594 12.953 1 38.03 20 CYS B CA 1
ATOM 1567 C C . CYS B 1 20 ? 4.438 39.281 12.211 1 38.03 20 CYS B C 1
ATOM 1569 O O . CYS B 1 20 ? 3.611 39.062 11.32 1 38.03 20 CYS B O 1
ATOM 1571 N N . LEU B 1 21 ? 5.449 38.75 11.609 1 40.94 21 LEU B N 1
ATOM 1572 C CA . LEU B 1 21 ? 5.574 37.406 11.039 1 40.94 21 LEU B CA 1
ATOM 1573 C C . LEU B 1 21 ? 4.703 36.406 11.789 1 40.94 21 LEU B C 1
ATOM 1575 O O . LEU B 1 21 ? 5.098 35.906 12.836 1 40.94 21 LEU B O 1
ATOM 1579 N N . SER B 1 22 ? 3.451 36.75 12.18 1 50.09 22 SER B N 1
ATOM 1580 C CA . SER B 1 22 ? 2.555 35.688 12.648 1 50.09 22 SER B CA 1
ATOM 1581 C C . SER B 1 22 ? 3.045 34.312 12.203 1 50.09 22 SER B C 1
ATOM 1583 O O . SER B 1 22 ? 3.416 34.125 11.047 1 50.09 22 SER B O 1
ATOM 1585 N N . ASN B 1 23 ? 3.768 33.562 13.078 1 68.88 23 ASN B N 1
ATOM 1586 C CA . ASN B 1 23 ? 4.379 32.281 12.812 1 68.88 23 ASN B CA 1
ATOM 1587 C C . ASN B 1 23 ? 3.391 31.312 12.164 1 68.88 23 ASN B C 1
ATOM 1589 O O . ASN B 1 23 ? 2.445 30.859 12.805 1 68.88 23 ASN B O 1
ATOM 1593 N N . SER B 1 24 ? 3.184 31.516 10.82 1 85.62 24 SER B N 1
ATOM 1594 C CA . SER B 1 24 ? 2.314 30.703 9.984 1 85.62 24 SER B CA 1
ATOM 1595 C C . SER B 1 24 ? 2.244 29.266 10.5 1 85.62 24 SER B C 1
ATOM 1597 O O . SER B 1 24 ? 1.184 28.641 10.453 1 85.62 24 SER B O 1
ATOM 1599 N N . GLN B 1 25 ? 3.225 28.953 11.219 1 92.88 25 GLN B N 1
ATOM 1600 C CA . GLN B 1 25 ? 3.24 27.578 11.695 1 92.88 25 GLN B CA 1
ATOM 1601 C C . GLN B 1 25 ? 2.389 27.422 12.953 1 92.88 25 GLN B C 1
ATOM 1603 O O . GLN B 1 25 ? 1.663 26.422 13.094 1 92.88 25 GLN B O 1
ATOM 1608 N N . VAL B 1 26 ? 2.475 28.453 13.766 1 91.94 26 VAL B N 1
ATOM 1609 C CA . VAL B 1 26 ? 1.66 28.453 14.977 1 91.94 26 VAL B CA 1
ATOM 1610 C C . VAL B 1 26 ? 0.181 28.516 14.602 1 91.94 26 VAL B C 1
ATOM 1612 O O . VAL B 1 26 ? -0.644 27.812 15.18 1 91.94 26 VAL B O 1
ATOM 1615 N N . ASP B 1 27 ? -0.086 29.359 13.695 1 91.38 27 ASP B N 1
ATOM 1616 C CA . ASP B 1 27 ? -1.47 29.5 13.25 1 91.38 27 ASP B CA 1
ATOM 1617 C C . ASP B 1 27 ? -2.006 28.172 12.695 1 91.38 27 ASP B C 1
ATOM 1619 O O . ASP B 1 27 ? -3.137 27.797 12.992 1 91.38 27 ASP B O 1
ATOM 1623 N N . ALA B 1 28 ? -1.259 27.516 11.938 1 94.81 28 ALA B N 1
ATOM 1624 C CA . ALA B 1 28 ? -1.646 26.234 11.336 1 94.81 28 ALA B CA 1
ATOM 1625 C C . ALA B 1 28 ? -1.929 25.188 12.414 1 94.81 28 ALA B C 1
ATOM 1627 O O . ALA B 1 28 ? -2.971 24.531 12.383 1 94.81 28 ALA B O 1
ATOM 1628 N N . LEU B 1 29 ? -1.03 25.094 13.336 1 96.25 29 LEU B N 1
ATOM 1629 C CA . LEU B 1 29 ? -1.166 24.078 14.375 1 96.25 29 LEU B CA 1
ATOM 1630 C C . LEU B 1 29 ? -2.279 24.453 15.352 1 96.25 29 LEU B C 1
ATOM 1632 O O . LEU B 1 29 ? -2.98 23.578 15.867 1 96.25 29 LEU B O 1
ATOM 1636 N N . SER B 1 30 ? -2.432 25.75 15.602 1 94.06 30 SER B N 1
ATOM 1637 C CA . SER B 1 30 ? -3.535 26.203 16.438 1 94.06 30 SER B CA 1
ATOM 1638 C C . SER B 1 30 ? -4.883 25.891 15.797 1 94.06 30 SER B C 1
ATOM 1640 O O . SER B 1 30 ? -5.832 25.5 16.484 1 94.06 30 SER B O 1
ATOM 1642 N N . ALA B 1 31 ? -4.918 26.094 14.531 1 95.62 31 ALA B N 1
ATOM 1643 C CA . ALA B 1 31 ? -6.145 25.766 13.805 1 95.62 31 ALA B CA 1
ATOM 1644 C C . ALA B 1 31 ? -6.484 24.281 13.922 1 95.62 31 ALA B C 1
ATOM 1646 O O . ALA B 1 31 ? -7.641 23.922 14.141 1 95.62 31 ALA B O 1
ATOM 1647 N N . LEU B 1 32 ? -5.523 23.422 13.805 1 97.5 32 LEU B N 1
ATOM 1648 C CA . LEU B 1 32 ? -5.734 21.984 13.961 1 97.5 32 LEU B CA 1
ATOM 1649 C C . LEU B 1 32 ? -6.195 21.656 15.375 1 97.5 32 LEU B C 1
ATOM 1651 O O . LEU B 1 32 ? -7.188 20.953 15.562 1 97.5 32 LEU B O 1
ATOM 1655 N N . ARG B 1 33 ? -5.477 22.188 16.281 1 96.56 33 ARG B N 1
ATOM 1656 C CA . ARG B 1 33 ? -5.789 21.922 17.672 1 96.56 33 ARG B CA 1
ATOM 1657 C C . ARG B 1 33 ? -7.227 22.297 18 1 96.56 33 ARG B C 1
ATOM 1659 O O . ARG B 1 33 ? -7.934 21.562 18.688 1 96.56 33 ARG B O 1
ATOM 1666 N N . SER B 1 34 ? -7.645 23.438 17.516 1 95.81 34 SER B N 1
ATOM 1667 C CA . SER B 1 34 ? -8.961 23.969 17.844 1 95.81 34 SER B CA 1
ATOM 1668 C C . SER B 1 34 ? -10.07 23.094 17.266 1 95.81 34 SER B C 1
ATOM 1670 O O . SER B 1 34 ? -11.211 23.156 17.719 1 95.81 34 SER B O 1
ATOM 1672 N N . ARG B 1 35 ? -9.758 22.219 16.312 1 98 35 ARG B N 1
ATOM 1673 C CA . ARG B 1 35 ? -10.758 21.406 15.641 1 98 35 ARG B CA 1
ATOM 1674 C C . ARG B 1 35 ? -10.766 19.984 16.203 1 98 35 ARG B C 1
ATOM 1676 O O . ARG B 1 35 ? -11.602 19.172 15.812 1 98 35 ARG B O 1
ATOM 1683 N N . LEU B 1 36 ? -9.789 19.703 17.078 1 98.12 36 LEU B N 1
ATOM 1684 C CA . LEU B 1 36 ? -9.656 18.328 17.578 1 98.12 36 LEU B CA 1
ATOM 1685 C C . LEU B 1 36 ? -10.117 18.219 19.016 1 98.12 36 LEU B C 1
ATOM 1687 O O . LEU B 1 36 ? -9.875 19.125 19.828 1 98.12 36 LEU B O 1
ATOM 1691 N N . SER B 1 37 ? -10.914 17.203 19.297 1 98.38 37 SER B N 1
ATOM 1692 C CA . SER B 1 37 ? -11.102 16.719 20.656 1 98.38 37 SER B CA 1
ATOM 1693 C C . SER B 1 37 ? -9.945 15.828 21.094 1 98.38 37 SER B C 1
ATOM 1695 O O . SER B 1 37 ? -9.539 14.93 20.359 1 98.38 37 SER B O 1
ATOM 1697 N N . ASP B 1 38 ? -9.453 16.016 22.297 1 97.81 38 ASP B N 1
ATOM 1698 C CA . ASP B 1 38 ? -8.227 15.375 22.766 1 97.81 38 ASP B CA 1
ATOM 1699 C C . ASP B 1 38 ? -8.414 14.758 24.156 1 97.81 38 ASP B C 1
ATOM 1701 O O . ASP B 1 38 ? -7.852 15.234 25.141 1 97.81 38 ASP B O 1
ATOM 1705 N N . PRO B 1 39 ? -9.039 13.641 24.234 1 98 39 PRO B N 1
ATOM 1706 C CA . PRO B 1 39 ? -9.375 13.07 25.547 1 98 39 PRO B CA 1
ATOM 1707 C C . PRO B 1 39 ? -8.141 12.609 26.328 1 98 39 PRO B C 1
ATOM 1709 O O . PRO B 1 39 ? -8.172 12.539 27.547 1 98 39 PRO B O 1
ATOM 1712 N N . LYS B 1 40 ? -7.043 12.297 25.609 1 97.75 40 LYS B N 1
ATOM 1713 C CA . LYS B 1 40 ? -5.84 11.812 26.281 1 97.75 40 LYS B CA 1
ATOM 1714 C C . LYS B 1 40 ? -4.875 12.961 26.578 1 97.75 40 LYS B C 1
ATOM 1716 O O . LYS B 1 40 ? -3.805 12.742 27.156 1 97.75 40 LYS B O 1
ATOM 1721 N N . ASN B 1 41 ? -5.188 14.156 26.188 1 96.62 41 ASN B N 1
ATOM 1722 C CA . ASN B 1 41 ? -4.422 15.367 26.453 1 96.62 41 ASN B CA 1
ATOM 1723 C C . ASN B 1 41 ? -3.031 15.297 25.828 1 96.62 41 ASN B C 1
ATOM 1725 O O . ASN B 1 41 ? -2.053 15.742 26.422 1 96.62 41 ASN B O 1
ATOM 1729 N N . VAL B 1 42 ? -3.02 14.695 24.641 1 97.31 42 VAL B N 1
ATOM 1730 C CA . VAL B 1 42 ? -1.72 14.562 23.984 1 97.31 42 VAL B CA 1
ATOM 1731 C C . VAL B 1 42 ? -1.272 15.906 23.438 1 97.31 42 VAL B C 1
ATOM 1733 O O . VAL B 1 42 ? -0.094 16.094 23.125 1 97.31 42 VAL B O 1
ATOM 1736 N N . LEU B 1 43 ? -2.205 16.922 23.266 1 96.44 43 LEU B N 1
ATOM 1737 C CA . LEU B 1 43 ? -1.89 18.219 22.719 1 96.44 43 LEU B CA 1
ATOM 1738 C C . LEU B 1 43 ? -1.751 19.266 23.828 1 96.44 43 LEU B C 1
ATOM 1740 O O . LEU B 1 43 ? -1.817 20.469 23.562 1 96.44 43 LEU B O 1
ATOM 1744 N N . GLU B 1 44 ? -1.48 18.859 24.969 1 93.31 44 GLU B N 1
ATOM 1745 C CA . GLU B 1 44 ? -1.491 19.75 26.125 1 93.31 44 GLU B CA 1
ATOM 1746 C C . GLU B 1 44 ? -0.393 20.797 26.031 1 93.31 44 GLU B C 1
ATOM 1748 O O . GLU B 1 44 ? -0.575 21.938 26.469 1 93.31 44 GLU B O 1
ATOM 1753 N N . SER B 1 45 ? 0.661 20.484 25.391 1 91.56 45 SER B N 1
ATOM 1754 C CA . SER B 1 45 ? 1.798 21.406 25.312 1 91.56 45 SER B CA 1
ATOM 1755 C C . SER B 1 45 ? 1.573 22.484 24.266 1 91.56 45 SER B C 1
ATOM 1757 O O . SER B 1 45 ? 2.338 23.453 24.188 1 91.56 45 SER B O 1
ATOM 1759 N N . TRP B 1 46 ? 0.528 22.219 23.406 1 91.81 46 TRP B N 1
ATOM 1760 C CA . TRP B 1 46 ? 0.284 23.172 22.328 1 91.81 46 TRP B CA 1
ATOM 1761 C C . TRP B 1 46 ? -0.315 24.453 22.875 1 91.81 46 TRP B C 1
ATOM 1763 O O . TRP B 1 46 ? -1.52 24.531 23.125 1 91.81 46 TRP B O 1
ATOM 1773 N N . ASP B 1 47 ? 0.569 25.453 23.141 1 78.75 47 ASP B N 1
ATOM 1774 C CA . ASP B 1 47 ? 0.214 26.719 23.766 1 78.75 47 ASP B CA 1
ATOM 1775 C C . ASP B 1 47 ? 0.398 27.891 22.812 1 78.75 47 ASP B C 1
ATOM 1777 O O . ASP B 1 47 ? 1.52 28.188 22.391 1 78.75 47 ASP B O 1
ATOM 1781 N N . THR B 1 48 ? -0.706 28.422 22.516 1 72.44 48 THR B N 1
ATOM 1782 C CA . THR B 1 48 ? -0.663 29.5 21.531 1 72.44 48 THR B CA 1
ATOM 1783 C C . THR B 1 48 ? 0.043 30.734 22.094 1 72.44 48 THR B C 1
ATOM 1785 O O . THR B 1 48 ? 0.423 31.625 21.344 1 72.44 48 THR B O 1
ATOM 1788 N N . SER B 1 49 ? 0.152 30.625 23.312 1 71.75 49 SER B N 1
ATOM 1789 C CA . SER B 1 49 ? 0.868 31.766 23.891 1 71.75 49 SER B CA 1
ATOM 1790 C C . SER B 1 49 ? 2.375 31.625 23.688 1 71.75 49 SER B C 1
ATOM 1792 O O . SER B 1 49 ? 3.109 32.625 23.766 1 71.75 49 SER B O 1
ATOM 1794 N N . LEU B 1 50 ? 2.711 30.297 23.547 1 62.94 50 LEU B N 1
ATOM 1795 C CA . LEU B 1 50 ? 4.117 30.016 23.281 1 62.94 50 LEU B CA 1
ATOM 1796 C C . LEU B 1 50 ? 4.402 30 21.797 1 62.94 50 LEU B C 1
ATOM 1798 O O . LEU B 1 50 ? 3.582 29.531 21 1 62.94 50 LEU B O 1
ATOM 1802 N N . VAL B 1 51 ? 5.355 30.906 21.359 1 67.25 51 VAL B N 1
ATOM 1803 C CA . VAL B 1 51 ? 5.598 31.344 19.984 1 67.25 51 VAL B CA 1
ATOM 1804 C C . VAL B 1 51 ? 6.422 30.281 19.25 1 67.25 51 VAL B C 1
ATOM 1806 O O . VAL B 1 51 ? 6.578 30.344 18.031 1 67.25 51 VAL B O 1
ATOM 1809 N N . ASP B 1 52 ? 6.75 29.141 19.938 1 84.62 52 ASP B N 1
ATOM 1810 C CA . ASP B 1 52 ? 7.648 28.281 19.188 1 84.62 52 ASP B CA 1
ATOM 1811 C C . ASP B 1 52 ? 7.121 26.844 19.141 1 84.62 52 ASP B C 1
ATOM 1813 O O . ASP B 1 52 ? 7.297 26.078 20.094 1 84.62 52 ASP B O 1
ATOM 1817 N N . PRO B 1 53 ? 6.52 26.391 18.078 1 91.56 53 PRO B N 1
ATOM 1818 C CA . PRO B 1 53 ? 5.945 25.047 17.984 1 91.56 53 PRO B CA 1
ATOM 1819 C C . PRO B 1 53 ? 7 23.938 18.141 1 91.56 53 PRO B C 1
ATOM 1821 O O . PRO B 1 53 ? 6.652 22.781 18.359 1 91.56 53 PRO B O 1
ATOM 1824 N N . CYS B 1 54 ? 8.234 24.266 18.094 1 93 54 CYS B N 1
ATOM 1825 C CA . CYS B 1 54 ? 9.297 23.266 18.125 1 93 54 CYS B CA 1
ATOM 1826 C C . CYS B 1 54 ? 9.477 22.703 19.531 1 93 54 CYS B C 1
ATOM 1828 O O . CYS B 1 54 ? 10.188 21.703 19.719 1 93 54 CYS B O 1
ATOM 1830 N N . THR B 1 55 ? 8.758 23.219 20.469 1 90.88 55 THR B N 1
ATOM 1831 C CA . THR B 1 55 ? 8.805 22.703 21.844 1 90.88 55 THR B CA 1
ATOM 1832 C C . THR B 1 55 ? 7.566 21.859 22.141 1 90.88 55 THR B C 1
ATOM 1834 O O . THR B 1 55 ? 7.453 21.281 23.219 1 90.88 55 THR B O 1
ATOM 1837 N N . TRP B 1 56 ? 6.691 21.781 21.203 1 94.38 56 TRP B N 1
ATOM 1838 C CA . TRP B 1 56 ? 5.41 21.109 21.422 1 94.38 56 TRP B CA 1
ATOM 1839 C C . TRP B 1 56 ? 5.551 19.609 21.281 1 94.38 56 TRP B C 1
ATOM 1841 O O . TRP B 1 56 ? 6.367 19.125 20.484 1 94.38 56 TRP B O 1
ATOM 1851 N N . PHE B 1 57 ? 4.688 18.875 21.984 1 95.56 57 PHE B N 1
ATOM 1852 C CA . PHE B 1 57 ? 4.684 17.422 21.891 1 95.56 57 PHE B CA 1
ATOM 1853 C C . PHE B 1 57 ? 4.273 16.969 20.5 1 95.56 57 PHE B C 1
ATOM 1855 O O . PHE B 1 57 ? 3.434 17.609 19.859 1 95.56 57 PHE B O 1
ATOM 1862 N N . HIS B 1 58 ? 4.891 15.906 20.047 1 97.81 58 HIS B N 1
ATOM 1863 C CA . HIS B 1 58 ? 4.52 15.234 18.812 1 97.81 58 HIS B CA 1
ATOM 1864 C C . HIS B 1 58 ? 4.836 16.094 17.594 1 97.81 58 HIS B C 1
ATOM 1866 O O . HIS B 1 58 ? 4.363 15.828 16.5 1 97.81 58 HIS B O 1
ATOM 1872 N N . VAL B 1 59 ? 5.57 17.25 17.828 1 97.31 59 VAL B N 1
ATOM 1873 C CA . VAL B 1 59 ? 6.039 18.109 16.75 1 97.31 59 VAL B CA 1
ATOM 1874 C C . VAL B 1 59 ? 7.559 18.016 16.641 1 97.31 59 VAL B C 1
ATOM 1876 O O . VAL B 1 59 ? 8.266 18.062 17.641 1 97.31 59 VAL B O 1
ATOM 1879 N N . THR B 1 60 ? 8.07 17.719 15.43 1 98.19 60 THR B N 1
ATOM 1880 C CA . THR B 1 60 ? 9.508 17.766 15.156 1 98.19 60 THR B CA 1
ATOM 1881 C C . THR B 1 60 ? 9.844 18.891 14.203 1 98.19 60 THR B C 1
ATOM 1883 O O . THR B 1 60 ? 9.133 19.125 13.219 1 98.19 60 THR B O 1
ATOM 1886 N N . CYS B 1 61 ? 10.906 19.656 14.492 1 97.38 61 CYS B N 1
ATOM 1887 C CA . CYS B 1 61 ? 11.359 20.766 13.672 1 97.38 61 CYS B CA 1
ATOM 1888 C C . CYS B 1 61 ? 12.766 20.516 13.133 1 97.38 61 CYS B C 1
ATOM 1890 O O . CYS B 1 61 ? 13.492 19.672 13.672 1 97.38 61 CYS B O 1
ATOM 1892 N N . ASP B 1 62 ? 12.992 21.172 11.953 1 97.06 62 ASP B N 1
ATOM 1893 C CA . ASP B 1 62 ? 14.367 21.141 11.461 1 97.06 62 ASP B CA 1
ATOM 1894 C C . ASP B 1 62 ? 15.219 22.203 12.141 1 97.06 62 ASP B C 1
ATOM 1896 O O . ASP B 1 62 ? 14.766 22.875 13.07 1 97.06 62 ASP B O 1
ATOM 1900 N N . SER B 1 63 ? 16.484 22.297 11.75 1 95.56 63 SER B N 1
ATOM 1901 C CA . SER B 1 63 ? 17.438 23.203 12.367 1 95.56 63 SER B CA 1
ATOM 1902 C C . SER B 1 63 ? 17.047 24.672 12.133 1 95.56 63 SER B C 1
ATOM 1904 O O . SER B 1 63 ? 17.516 25.562 12.844 1 95.56 63 SER B O 1
ATOM 1906 N N . ASN B 1 64 ? 16.109 25 11.195 1 94.75 64 ASN B N 1
ATOM 1907 C CA . ASN B 1 64 ? 15.633 26.344 10.906 1 94.75 64 ASN B CA 1
ATOM 1908 C C . ASN B 1 64 ? 14.297 26.641 11.586 1 94.75 64 ASN B C 1
ATOM 1910 O O . ASN B 1 64 ? 13.594 27.578 11.219 1 94.75 64 ASN B O 1
ATOM 1914 N N . ASN B 1 65 ? 13.969 25.734 12.477 1 93.56 65 ASN B N 1
ATOM 1915 C CA . ASN B 1 65 ? 12.75 25.891 13.266 1 93.56 65 ASN B CA 1
ATOM 1916 C C . ASN B 1 65 ? 11.5 25.75 12.398 1 93.56 65 ASN B C 1
ATOM 1918 O O . ASN B 1 65 ? 10.469 26.359 12.688 1 93.56 65 ASN B O 1
ATOM 1922 N N . ASN B 1 66 ? 11.625 25.016 11.312 1 95.44 66 ASN B N 1
ATOM 1923 C CA . ASN B 1 66 ? 10.445 24.656 10.531 1 95.44 66 ASN B CA 1
ATOM 1924 C C . ASN B 1 66 ? 9.852 23.328 11 1 95.44 66 ASN B C 1
ATOM 1926 O O . ASN B 1 66 ? 10.578 22.359 11.242 1 95.44 66 ASN B O 1
ATOM 1930 N N . VAL B 1 67 ? 8.547 23.312 11.141 1 97.62 67 VAL B N 1
ATOM 1931 C CA . VAL B 1 67 ? 7.867 22.062 11.492 1 97.62 67 VAL B CA 1
ATOM 1932 C C . VAL B 1 67 ? 7.973 21.078 10.328 1 97.62 67 VAL B C 1
ATOM 1934 O O . VAL B 1 67 ? 7.531 21.375 9.211 1 97.62 67 VAL B O 1
ATOM 1937 N N . ILE B 1 68 ? 8.562 19.875 10.578 1 98.62 68 ILE B N 1
ATOM 1938 C CA . ILE B 1 68 ? 8.758 18.922 9.492 1 98.62 68 ILE B CA 1
ATOM 1939 C C . ILE B 1 68 ? 7.961 17.656 9.766 1 98.62 68 ILE B C 1
ATOM 1941 O O . ILE B 1 68 ? 7.789 16.812 8.875 1 98.62 68 ILE B O 1
ATOM 1945 N N . ARG B 1 69 ? 7.43 17.484 11.016 1 98.88 69 ARG B N 1
ATOM 1946 C CA . ARG B 1 69 ? 6.707 16.25 11.312 1 98.88 69 ARG B CA 1
ATOM 1947 C C . ARG B 1 69 ? 5.641 16.484 12.383 1 98.88 69 ARG B C 1
ATOM 1949 O O . ARG B 1 69 ? 5.895 17.172 13.375 1 98.88 69 ARG B O 1
ATOM 1956 N N . LEU B 1 70 ? 4.48 15.992 12.102 1 98.75 70 LEU B N 1
ATOM 1957 C CA . LEU B 1 70 ? 3.434 15.812 13.102 1 98.75 70 LEU B CA 1
ATOM 1958 C C . LEU B 1 70 ? 3.186 14.336 13.375 1 98.75 70 LEU B C 1
ATOM 1960 O O . LEU B 1 70 ? 2.758 13.602 12.484 1 98.75 70 LEU B O 1
ATOM 1964 N N . ASP B 1 71 ? 3.447 13.844 14.562 1 98.69 71 ASP B N 1
ATOM 1965 C CA . ASP B 1 71 ? 3.312 12.445 14.961 1 98.69 71 ASP B CA 1
ATOM 1966 C C . ASP B 1 71 ? 2.162 12.266 15.945 1 98.69 71 ASP B C 1
ATOM 1968 O O . ASP B 1 71 ? 2.379 12.195 17.156 1 98.69 71 ASP B O 1
ATOM 1972 N N . LEU B 1 72 ? 0.996 12.07 15.398 1 98.69 72 LEU B N 1
ATOM 1973 C CA . LEU B 1 72 ? -0.197 12.086 16.234 1 98.69 72 LEU B CA 1
ATOM 1974 C C . LEU B 1 72 ? -1.039 10.836 16.016 1 98.69 72 LEU B C 1
ATOM 1976 O O . LEU B 1 72 ? -2.264 10.875 16.156 1 98.69 72 LEU B O 1
ATOM 1980 N N . GLY B 1 73 ? -0.385 9.781 15.625 1 98.69 73 GLY B N 1
ATOM 1981 C CA . GLY B 1 73 ? -1.099 8.531 15.406 1 98.69 73 GLY B CA 1
ATOM 1982 C C . GLY B 1 73 ? -1.58 7.891 16.703 1 98.69 73 GLY B C 1
ATOM 1983 O O . GLY B 1 73 ? -0.894 7.945 17.719 1 98.69 73 GLY B O 1
ATOM 1984 N N . HIS B 1 74 ? -2.744 7.254 16.641 1 98.62 74 HIS B N 1
ATOM 1985 C CA . HIS B 1 74 ? -3.285 6.445 17.734 1 98.62 74 HIS B CA 1
ATOM 1986 C C . HIS B 1 74 ? -3.359 7.246 19.031 1 98.62 74 HIS B C 1
ATOM 1988 O O . HIS B 1 74 ? -2.887 6.793 20.078 1 98.62 74 HIS B O 1
ATOM 1994 N N . ASN B 1 75 ? -4.062 8.352 19.016 1 98.38 75 ASN B N 1
ATOM 1995 C CA . ASN B 1 75 ? -4.16 9.18 20.203 1 98.38 75 ASN B CA 1
ATOM 1996 C C . ASN B 1 75 ? -5.613 9.445 20.594 1 98.38 75 ASN B C 1
ATOM 1998 O O . ASN B 1 75 ? -5.895 10.336 21.406 1 98.38 75 ASN B O 1
ATOM 2002 N N . ASP B 1 76 ? -6.492 8.719 19.953 1 98.38 76 ASP B N 1
ATOM 2003 C CA . ASP B 1 76 ? -7.918 8.812 20.234 1 98.38 76 ASP B CA 1
ATOM 2004 C C . ASP B 1 76 ? -8.445 10.219 19.938 1 98.38 76 ASP B C 1
ATOM 2006 O O . ASP B 1 76 ? -9.375 10.688 20.594 1 98.38 76 ASP B O 1
ATOM 2010 N N . LEU B 1 77 ? -7.844 10.906 19 1 98.75 77 LEU B N 1
ATOM 2011 C CA . LEU B 1 77 ? -8.289 12.234 18.594 1 98.75 77 LEU B CA 1
ATOM 2012 C C . LEU B 1 77 ? -9.547 12.141 17.734 1 98.75 77 LEU B C 1
ATOM 2014 O O . LEU B 1 77 ? -9.758 11.156 17.031 1 98.75 77 LEU B O 1
ATOM 2018 N N . SER B 1 78 ? -10.383 13.109 17.891 1 98.88 78 SER B N 1
ATOM 2019 C CA . SER B 1 78 ? -11.547 13.258 17.031 1 98.88 78 SER B CA 1
ATOM 2020 C C . SER B 1 78 ? -11.719 14.703 16.562 1 98.88 78 SER B C 1
ATOM 2022 O O . SER B 1 78 ? -11.016 15.594 17.047 1 98.88 78 SER B O 1
ATOM 2024 N N . GLY B 1 79 ? -12.664 14.938 15.656 1 98.81 79 GLY B N 1
ATOM 2025 C CA . GLY B 1 79 ? -12.828 16.234 15.008 1 98.81 79 GLY B CA 1
ATOM 2026 C C . GLY B 1 79 ? -12.484 16.203 13.531 1 98.81 79 GLY B C 1
ATOM 2027 O O . GLY B 1 79 ? -12.719 15.203 12.852 1 98.81 79 GLY B O 1
ATOM 2028 N N . THR B 1 80 ? -12.008 17.438 13 1 98.88 80 THR B N 1
ATOM 2029 C CA . THR B 1 80 ? -11.766 17.531 11.562 1 98.88 80 THR B CA 1
ATOM 2030 C C . THR B 1 80 ? -10.383 18.109 11.289 1 98.88 80 THR B C 1
ATOM 2032 O O . THR B 1 80 ? -9.758 18.703 12.172 1 98.88 80 THR B O 1
ATOM 2035 N N . LEU B 1 81 ? -9.914 17.859 10.07 1 98.81 81 LEU B N 1
ATOM 2036 C CA . LEU B 1 81 ? -8.656 18.453 9.633 1 98.81 81 LEU B CA 1
ATOM 2037 C C . LEU B 1 81 ? -8.828 19.953 9.375 1 98.81 81 LEU B C 1
ATOM 2039 O O . LEU B 1 81 ? -9.93 20.422 9.078 1 98.81 81 LEU B O 1
ATOM 2043 N N . ALA B 1 82 ? -7.727 20.609 9.492 1 98.12 82 ALA B N 1
ATOM 2044 C CA . ALA B 1 82 ? -7.703 22.047 9.258 1 98.12 82 ALA B CA 1
ATOM 2045 C C . ALA B 1 82 ? -7.008 22.375 7.941 1 98.12 82 ALA B C 1
ATOM 2047 O O . ALA B 1 82 ? -5.855 22 7.727 1 98.12 82 ALA B O 1
ATOM 2048 N N . PRO B 1 83 ? -7.707 23.125 7.004 1 98.31 83 PRO B N 1
ATOM 2049 C CA . PRO B 1 83 ? -7.043 23.516 5.758 1 98.31 83 PRO B CA 1
ATOM 2050 C C . PRO B 1 83 ? -5.77 24.312 5.992 1 98.31 83 PRO B C 1
ATOM 2052 O O . PRO B 1 83 ? -4.855 24.297 5.164 1 98.31 83 PRO B O 1
ATOM 2055 N N . GLU B 1 84 ? -5.66 24.953 7.145 1 97.44 84 GLU B N 1
ATOM 2056 C CA . GLU B 1 84 ? -4.523 25.812 7.492 1 97.44 84 GLU B CA 1
ATOM 2057 C C . GLU B 1 84 ? -3.238 25 7.605 1 97.44 84 GLU B C 1
ATOM 2059 O O . GLU B 1 84 ? -2.139 25.547 7.566 1 97.44 84 GLU B O 1
ATOM 2064 N N . LEU B 1 85 ? -3.369 23.672 7.746 1 97.88 85 LEU B N 1
ATOM 2065 C CA . LEU B 1 85 ? -2.193 22.812 7.793 1 97.88 85 LEU B CA 1
ATOM 2066 C C . LEU B 1 85 ? -1.311 23.031 6.57 1 97.88 85 LEU B C 1
ATOM 2068 O O . LEU B 1 85 ? -0.102 22.797 6.621 1 97.88 85 LEU B O 1
ATOM 2072 N N . ALA B 1 86 ? -1.996 23.438 5.516 1 97.75 86 ALA B N 1
ATOM 2073 C CA . ALA B 1 86 ? -1.299 23.656 4.25 1 97.75 86 ALA B CA 1
ATOM 2074 C C . ALA B 1 86 ? -0.218 24.719 4.395 1 97.75 86 ALA B C 1
ATOM 2076 O O . ALA B 1 86 ? 0.657 24.844 3.533 1 97.75 86 ALA B O 1
ATOM 2077 N N . GLN B 1 87 ? -0.242 25.484 5.48 1 95.94 87 GLN B N 1
ATOM 2078 C CA . GLN B 1 87 ? 0.716 26.562 5.715 1 95.94 87 GLN B CA 1
ATOM 2079 C C . GLN B 1 87 ? 2.041 26.016 6.234 1 95.94 87 GLN B C 1
ATOM 2081 O O . GLN B 1 87 ? 3.043 26.734 6.277 1 95.94 87 GLN B O 1
ATOM 2086 N N . LEU B 1 88 ? 2.049 24.781 6.617 1 97.19 88 LEU B N 1
ATOM 2087 C CA . LEU B 1 88 ? 3.295 24.156 7.035 1 97.19 88 LEU B CA 1
ATOM 2088 C C . LEU B 1 88 ? 4.117 23.719 5.824 1 97.19 88 LEU B C 1
ATOM 2090 O O . LEU B 1 88 ? 4.297 22.531 5.586 1 97.19 88 LEU B O 1
ATOM 2094 N N . SER B 1 89 ? 4.766 24.641 5.219 1 95.75 89 SER B N 1
ATOM 2095 C CA . SER B 1 89 ? 5.371 24.469 3.902 1 95.75 89 SER B CA 1
ATOM 2096 C C . SER B 1 89 ? 6.512 23.453 3.955 1 95.75 89 SER B C 1
ATOM 2098 O O . SER B 1 89 ? 6.848 22.828 2.943 1 95.75 89 SER B O 1
ATOM 2100 N N . SER B 1 90 ? 7.117 23.25 5.141 1 97.69 90 SER B N 1
ATOM 2101 C CA . SER B 1 90 ? 8.266 22.359 5.258 1 97.69 90 SER B CA 1
ATOM 2102 C C . SER B 1 90 ? 7.852 20.984 5.797 1 97.69 90 SER B C 1
ATOM 2104 O O . SER B 1 90 ? 8.695 20.109 6.004 1 97.69 90 SER B O 1
ATOM 2106 N N . LEU B 1 91 ? 6.543 20.797 5.988 1 98.62 91 LEU B N 1
ATOM 2107 C CA . LEU B 1 91 ? 6.078 19.547 6.566 1 98.62 91 LEU B CA 1
ATOM 2108 C C . LEU B 1 91 ? 6.426 18.359 5.66 1 98.62 91 LEU B C 1
ATOM 2110 O O . LEU B 1 91 ? 6.148 18.391 4.461 1 98.62 91 LEU B O 1
ATOM 2114 N N . GLN B 1 92 ? 7.051 17.297 6.219 1 98.88 92 GLN B N 1
ATOM 2115 C CA . GLN B 1 92 ? 7.469 16.109 5.484 1 98.88 92 GLN B CA 1
ATOM 2116 C C . GLN B 1 92 ? 6.621 14.891 5.867 1 98.88 92 GLN B C 1
ATOM 2118 O O . GLN B 1 92 ? 6.355 14.023 5.035 1 98.88 92 GLN B O 1
ATOM 2123 N N . TYR B 1 93 ? 6.27 14.875 7.129 1 98.94 93 TYR B N 1
ATOM 2124 C CA . TYR B 1 93 ? 5.52 13.734 7.637 1 98.94 93 TYR B CA 1
ATOM 2125 C C . TYR B 1 93 ? 4.266 14.188 8.375 1 98.94 93 TYR B C 1
ATOM 2127 O O . TYR B 1 93 ? 4.359 14.852 9.414 1 98.94 93 TYR B O 1
ATOM 2135 N N . LEU B 1 94 ? 3.145 13.891 7.836 1 98.94 94 LEU B N 1
ATOM 2136 C CA . LEU B 1 94 ? 1.859 14.117 8.492 1 98.94 94 LEU B CA 1
ATOM 2137 C C . LEU B 1 94 ? 1.246 12.797 8.945 1 98.94 94 LEU B C 1
ATOM 2139 O O . LEU B 1 94 ? 0.702 12.047 8.133 1 98.94 94 LEU B O 1
ATOM 2143 N N . GLU B 1 95 ? 1.325 12.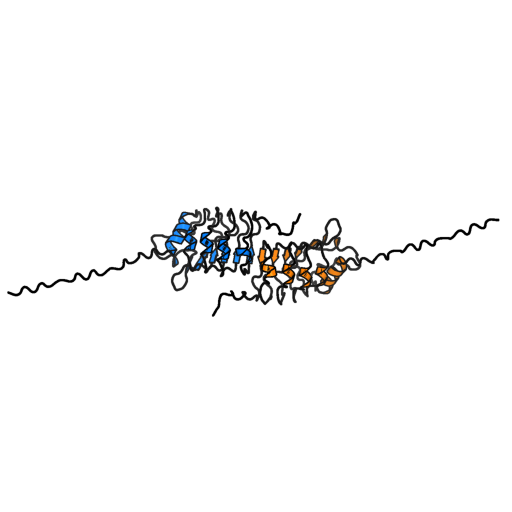461 10.242 1 98.88 95 GLU B N 1
ATOM 2144 C CA . GLU B 1 95 ? 0.868 11.18 10.789 1 98.88 95 GLU B CA 1
ATOM 2145 C C . GLU B 1 95 ? -0.294 11.383 11.758 1 98.88 95 GLU B C 1
ATOM 2147 O O . GLU B 1 95 ? -0.087 11.758 12.914 1 98.88 95 GLU B O 1
ATOM 2152 N N . LEU B 1 96 ? -1.469 11.086 11.281 1 98.88 96 LEU B N 1
ATOM 2153 C CA . LEU B 1 96 ? -2.68 11.234 12.078 1 98.88 96 LEU B CA 1
ATOM 2154 C C . LEU B 1 96 ? -3.486 9.938 12.094 1 98.88 96 LEU B C 1
ATOM 2156 O O . LEU B 1 96 ? -4.688 9.953 12.383 1 98.88 96 LEU B O 1
ATOM 2160 N N . TYR B 1 97 ? -2.857 8.844 11.805 1 98.88 97 TYR B N 1
ATOM 2161 C CA . TYR B 1 97 ? -3.533 7.562 11.609 1 98.88 97 TYR B CA 1
ATOM 2162 C C . TYR B 1 97 ? -4.059 7.016 12.93 1 98.88 97 TYR B C 1
ATOM 2164 O O . TYR B 1 97 ? -3.543 7.355 14 1 98.88 97 TYR B O 1
ATOM 2172 N N . GLY B 1 98 ? -5.035 6.113 12.828 1 98.88 98 GLY B N 1
ATOM 2173 C CA . GLY B 1 98 ? -5.516 5.383 13.984 1 98.88 98 GLY B CA 1
ATOM 2174 C C . GLY B 1 98 ? -6.266 6.258 14.977 1 98.88 98 GLY B C 1
ATOM 2175 O O . GLY B 1 98 ? -6.145 6.074 16.188 1 98.88 98 GLY B O 1
ATOM 2176 N N . ASN B 1 99 ? -7.031 7.23 14.523 1 98.88 99 ASN B N 1
ATOM 2177 C CA . ASN B 1 99 ? -7.863 8.109 15.344 1 98.88 99 ASN B CA 1
ATOM 2178 C C . ASN B 1 99 ? -9.32 8.062 14.906 1 98.88 99 ASN B C 1
ATOM 2180 O O . ASN B 1 99 ? -9.781 7.055 14.359 1 98.88 99 ASN B O 1
ATOM 2184 N N . GLN B 1 100 ? -10.062 9.047 15.297 1 98.81 100 GLN B N 1
ATOM 2185 C CA . GLN B 1 100 ? -11.453 9.18 14.875 1 98.81 100 GLN B CA 1
ATOM 2186 C C . GLN B 1 100 ? -11.695 10.5 14.164 1 98.81 100 GLN B C 1
ATOM 2188 O O . GLN B 1 100 ? -12.68 11.195 14.438 1 98.81 100 GLN B O 1
ATOM 2193 N N . ILE B 1 101 ? -10.719 10.883 13.422 1 98.88 101 ILE B N 1
ATOM 2194 C CA . ILE B 1 101 ? -10.828 12.125 12.664 1 98.88 101 ILE B CA 1
ATOM 2195 C C . ILE B 1 101 ? -11.852 11.953 11.539 1 98.88 101 ILE B C 1
ATOM 2197 O O . ILE B 1 101 ? -11.836 10.945 10.82 1 98.88 101 ILE B O 1
ATOM 2201 N N . SER B 1 102 ? -12.75 12.891 11.438 1 98.88 102 SER B N 1
ATOM 2202 C CA . SER B 1 102 ? -13.852 12.797 10.484 1 98.88 102 SER B CA 1
ATOM 2203 C C . SER B 1 102 ? -13.844 13.984 9.516 1 98.88 102 SER B C 1
ATOM 2205 O O . SER B 1 102 ? -12.875 14.734 9.461 1 98.88 102 SER B O 1
ATOM 2207 N N . GLY B 1 103 ? -14.852 14.07 8.633 1 98.81 103 GLY B N 1
ATOM 2208 C CA . GLY B 1 103 ? -14.93 15.141 7.656 1 98.81 103 GLY B CA 1
ATOM 2209 C C . GLY B 1 103 ? -14.141 14.859 6.391 1 98.81 103 GLY B C 1
ATOM 2210 O O . GLY B 1 103 ? -13.711 13.719 6.164 1 98.81 103 GLY B O 1
ATOM 2211 N N . THR B 1 104 ? -14.039 15.867 5.539 1 98.81 104 THR B N 1
ATOM 2212 C CA . THR B 1 104 ? -13.367 15.719 4.254 1 98.81 104 THR B CA 1
ATOM 2213 C C . THR B 1 104 ? -11.898 16.109 4.367 1 98.81 104 THR B C 1
ATOM 2215 O O . THR B 1 104 ? -11.5 16.781 5.316 1 98.81 104 THR B O 1
ATOM 2218 N N . ILE B 1 105 ? -11.156 15.641 3.453 1 98.94 105 ILE B N 1
ATOM 2219 C CA . ILE B 1 105 ? -9.766 16.047 3.348 1 98.94 105 ILE B CA 1
ATOM 2220 C C . ILE B 1 105 ? -9.68 17.391 2.629 1 98.94 105 ILE B C 1
ATOM 2222 O O . ILE B 1 105 ? -10.094 17.516 1.476 1 98.94 105 ILE B O 1
ATOM 2226 N N . PRO B 1 106 ? -9.102 18.359 3.305 1 98.81 106 PRO B N 1
ATOM 2227 C CA . PRO B 1 106 ? -9.023 19.672 2.664 1 98.81 106 PRO B CA 1
ATOM 2228 C C . PRO B 1 106 ? -8.148 19.672 1.414 1 98.81 106 PRO B C 1
ATOM 2230 O O . PRO B 1 106 ? -7.031 19.141 1.44 1 98.81 106 PRO B O 1
ATOM 2233 N N . GLU B 1 107 ? -8.617 20.25 0.329 1 98.62 107 GLU B N 1
ATOM 2234 C CA . GLU B 1 107 ? -7.855 20.312 -0.917 1 98.62 107 GLU B CA 1
ATOM 2235 C C . GLU B 1 107 ? -6.562 21.109 -0.739 1 98.62 107 GLU B C 1
ATOM 2237 O O . GLU B 1 107 ? -5.582 20.875 -1.446 1 98.62 107 GLU B O 1
ATOM 2242 N N . GLN B 1 108 ? -6.566 22 0.258 1 98.75 108 GLN B N 1
ATOM 2243 C CA . GLN B 1 108 ? -5.414 22.844 0.527 1 98.75 108 GLN B CA 1
ATOM 2244 C C . GLN B 1 108 ? -4.188 22.016 0.895 1 98.75 108 GLN B C 1
ATOM 2246 O O . GLN B 1 108 ? -3.053 22.469 0.717 1 98.75 108 GLN B O 1
ATOM 2251 N N . LEU B 1 109 ? -4.391 20.797 1.371 1 98.75 109 LEU B N 1
ATOM 2252 C CA . LEU B 1 109 ? -3.268 19.953 1.759 1 98.75 109 LEU B CA 1
ATOM 2253 C C . LEU B 1 109 ? -2.406 19.594 0.548 1 98.75 109 LEU B C 1
ATOM 2255 O O . LEU B 1 109 ? -1.254 19.188 0.699 1 98.75 109 LEU B O 1
ATOM 2259 N N . GLY B 1 110 ? -2.947 19.734 -0.654 1 98.69 110 GLY B N 1
ATOM 2260 C CA . GLY B 1 110 ? -2.182 19.562 -1.878 1 98.69 110 GLY B CA 1
ATOM 2261 C C . GLY B 1 110 ? -1.067 20.578 -2.037 1 98.69 110 GLY B C 1
ATOM 2262 O O . GLY B 1 110 ? -0.225 20.453 -2.928 1 98.69 110 GLY B O 1
ATOM 2263 N N . ASN B 1 111 ? -1.024 21.578 -1.107 1 98.19 111 ASN B N 1
ATOM 2264 C CA . ASN B 1 111 ? -0.004 22.609 -1.166 1 98.19 111 ASN B CA 1
ATOM 2265 C C . ASN B 1 111 ? 1.21 22.25 -0.313 1 98.19 111 ASN B C 1
ATOM 2267 O O . ASN B 1 111 ? 2.18 23.016 -0.259 1 98.19 111 ASN B O 1
ATOM 2271 N N . LEU B 1 112 ? 1.183 21.109 0.31 1 98.44 112 LEU B N 1
ATOM 2272 C CA . LEU B 1 112 ? 2.307 20.672 1.123 1 98.44 112 LEU B CA 1
ATOM 2273 C C . LEU B 1 112 ? 3.4 20.047 0.25 1 98.44 112 LEU B C 1
ATOM 2275 O O . LEU B 1 112 ? 3.629 18.844 0.291 1 98.44 112 LEU B O 1
ATOM 2279 N N . LYS B 1 113 ? 4.172 20.859 -0.377 1 97.56 113 LYS B N 1
ATOM 2280 C CA . LYS B 1 113 ? 5.066 20.469 -1.459 1 97.56 113 LYS B CA 1
ATOM 2281 C C . LYS B 1 113 ? 6.23 19.625 -0.932 1 97.56 113 LYS B C 1
ATOM 2283 O O . LYS B 1 113 ? 6.867 18.891 -1.689 1 97.56 113 LYS B O 1
ATOM 2288 N N . SER B 1 114 ? 6.523 19.75 0.4 1 98.31 114 SER B N 1
ATOM 2289 C CA . SER B 1 114 ? 7.652 19.031 0.969 1 98.31 114 SER B CA 1
ATOM 2290 C C . SER B 1 114 ? 7.215 17.688 1.553 1 98.31 114 SER B C 1
ATOM 2292 O O . SER B 1 114 ? 8.047 16.906 2.029 1 98.31 114 SER B O 1
ATOM 2294 N N . LEU B 1 115 ? 5.93 17.359 1.439 1 98.75 115 LEU B N 1
ATOM 2295 C CA . LEU B 1 115 ? 5.391 16.172 2.096 1 98.75 115 LEU B CA 1
ATOM 2296 C C . LEU B 1 115 ? 5.961 14.898 1.477 1 98.75 115 LEU B C 1
ATOM 2298 O O . LEU B 1 115 ? 5.969 14.75 0.252 1 98.75 115 LEU B O 1
ATOM 230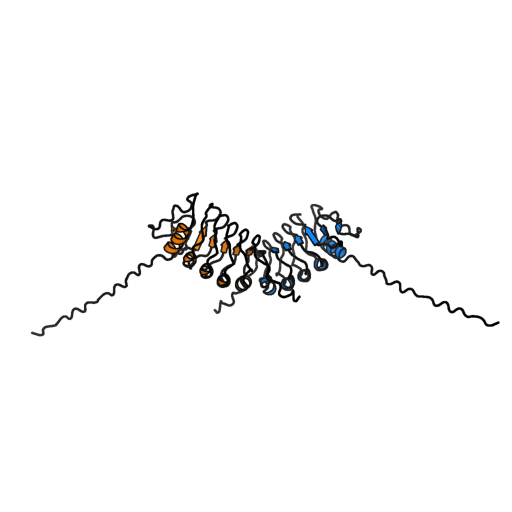2 N N . ILE B 1 116 ? 6.453 14.047 2.342 1 98.5 116 ILE B N 1
ATOM 2303 C CA . ILE B 1 116 ? 6.996 12.758 1.938 1 98.5 116 ILE B CA 1
ATOM 2304 C C . ILE B 1 116 ? 5.992 11.648 2.262 1 98.5 116 ILE B C 1
ATOM 2306 O O . ILE B 1 116 ? 5.832 10.703 1.491 1 98.5 116 ILE B O 1
ATOM 2310 N N . SER B 1 117 ? 5.305 11.789 3.377 1 98.88 117 SER B N 1
ATOM 2311 C CA . SER B 1 117 ? 4.348 10.781 3.818 1 98.88 117 SER B CA 1
ATOM 2312 C C . SER B 1 117 ? 3.094 11.422 4.406 1 98.88 117 SER B C 1
ATOM 2314 O O . SER B 1 117 ? 3.186 12.344 5.219 1 98.88 117 SER B O 1
ATOM 2316 N N . MET B 1 118 ? 1.984 10.945 3.949 1 98.94 118 MET B N 1
ATOM 2317 C CA . MET B 1 118 ? 0.688 11.273 4.531 1 98.94 118 MET B CA 1
ATOM 2318 C C . MET B 1 118 ? -0.026 10.023 5.027 1 98.94 118 MET B C 1
ATOM 2320 O O . MET B 1 118 ? -0.436 9.18 4.227 1 98.94 118 MET B O 1
ATOM 2324 N N . ASP B 1 119 ? -0.154 9.898 6.301 1 98.94 119 ASP B N 1
ATOM 2325 C CA . ASP B 1 119 ? -0.787 8.742 6.926 1 98.94 119 ASP B CA 1
ATOM 2326 C C . ASP B 1 119 ? -2.066 9.141 7.652 1 98.94 119 ASP B C 1
ATOM 2328 O O . ASP B 1 119 ? -2.02 9.602 8.797 1 98.94 119 ASP B O 1
ATOM 2332 N N . LEU B 1 120 ? -3.154 8.945 6.98 1 98.94 120 LEU B N 1
ATOM 2333 C CA . LEU B 1 120 ? -4.461 9.305 7.516 1 98.94 120 LEU B CA 1
ATOM 2334 C C . LEU B 1 120 ? -5.355 8.078 7.656 1 98.94 120 LEU B C 1
ATOM 2336 O O . LEU B 1 120 ? -6.566 8.203 7.844 1 98.94 120 LEU B O 1
ATOM 2340 N N . TYR B 1 121 ? -4.758 6.914 7.559 1 98.94 121 TYR B N 1
ATOM 2341 C CA . TYR B 1 121 ? -5.539 5.684 7.531 1 98.94 121 TYR B CA 1
ATOM 2342 C C . TYR B 1 121 ? -6.164 5.406 8.898 1 98.94 121 TYR B C 1
ATOM 2344 O O . TYR B 1 121 ? -5.758 5.992 9.898 1 98.94 121 TYR B O 1
ATOM 2352 N N . ASP B 1 122 ? -7.156 4.5 8.953 1 98.94 122 ASP B N 1
ATOM 2353 C CA . ASP B 1 122 ? -7.84 4.117 10.18 1 98.94 122 ASP B CA 1
ATOM 2354 C C . ASP B 1 122 ? -8.445 5.336 10.875 1 98.94 122 ASP B C 1
ATOM 2356 O O . ASP B 1 122 ? -8.195 5.566 12.062 1 98.94 122 ASP B O 1
ATOM 2360 N N . ASN B 1 123 ? -9.258 6.117 10.125 1 98.94 123 ASN B N 1
ATOM 2361 C CA . ASN B 1 123 ? -10.062 7.234 10.617 1 98.94 123 ASN B CA 1
ATOM 2362 C C . ASN B 1 123 ? -11.492 7.164 10.094 1 98.94 123 ASN B C 1
ATOM 2364 O O . ASN B 1 123 ? -12.016 6.074 9.844 1 98.94 123 ASN B O 1
ATOM 2368 N N . LEU B 1 124 ? -12.18 8.273 10.148 1 98.88 124 LEU B N 1
ATOM 2369 C CA . LEU B 1 124 ? -13.562 8.344 9.695 1 98.88 124 LEU B CA 1
ATOM 2370 C C . LEU B 1 124 ? -13.719 9.375 8.586 1 98.88 124 LEU B C 1
ATOM 2372 O O . LEU B 1 124 ? -14.742 10.047 8.5 1 98.88 124 LEU B O 1
ATOM 2376 N N . LEU B 1 125 ? -12.641 9.516 7.793 1 98.94 125 LEU B N 1
ATOM 2377 C CA . LEU B 1 125 ? -12.648 10.531 6.75 1 98.94 125 LEU B CA 1
ATOM 2378 C C . LEU B 1 125 ? -13.641 10.172 5.645 1 98.94 125 LEU B C 1
ATOM 2380 O O . LEU B 1 125 ? -13.805 9 5.312 1 98.94 125 LEU B O 1
ATOM 2384 N N . GLU B 1 126 ? -14.312 11.188 5.137 1 98.75 126 GLU B N 1
ATOM 2385 C CA . GLU B 1 126 ? -15.328 11.023 4.098 1 98.75 126 GLU B CA 1
ATOM 2386 C C . GLU B 1 126 ? -15.023 11.898 2.889 1 98.75 126 GLU B C 1
ATOM 2388 O O . GLU B 1 126 ? -14.055 12.656 2.891 1 98.75 126 GLU B O 1
ATOM 2393 N N . GLY B 1 127 ? -15.891 11.727 1.832 1 98.44 127 GLY B N 1
ATOM 2394 C CA . GLY B 1 127 ? -15.711 12.516 0.625 1 98.44 127 GLY B CA 1
ATOM 2395 C C . GLY B 1 127 ? -14.648 11.953 -0.304 1 98.44 127 GLY B C 1
ATOM 2396 O O . GLY B 1 127 ? -14.352 10.758 -0.258 1 98.44 127 GLY B O 1
ATOM 2397 N N . ASN B 1 128 ? -14.148 12.781 -1.213 1 98.12 128 ASN B N 1
ATOM 2398 C CA . ASN B 1 128 ? -13.227 12.352 -2.262 1 98.12 128 ASN B CA 1
ATOM 2399 C C . ASN B 1 128 ? -11.773 12.617 -1.872 1 98.12 128 ASN B C 1
ATOM 2401 O O . ASN B 1 128 ? -11.5 13.477 -1.029 1 98.12 128 ASN B O 1
ATOM 2405 N N . ILE B 1 129 ? -10.914 11.875 -2.535 1 98.5 129 ILE B N 1
ATOM 2406 C CA . ILE B 1 129 ? -9.5 12.242 -2.516 1 98.5 129 ILE B CA 1
ATOM 2407 C C . ILE B 1 129 ? -9.281 13.492 -3.365 1 98.5 129 ILE B C 1
ATOM 2409 O O . ILE B 1 129 ? -9.656 13.523 -4.539 1 98.5 129 ILE B O 1
ATOM 2413 N N . PRO B 1 130 ? -8.648 14.461 -2.752 1 98.5 130 PRO B N 1
ATOM 2414 C CA . PRO B 1 130 ? -8.492 15.703 -3.516 1 98.5 130 PRO B CA 1
ATOM 2415 C C . PRO B 1 130 ? -7.59 15.531 -4.734 1 98.5 130 PRO B C 1
ATOM 2417 O O . PRO B 1 130 ? -6.531 14.906 -4.645 1 98.5 130 PRO B O 1
ATOM 2420 N N . ASN B 1 131 ? -7.965 16.109 -5.914 1 97.81 131 ASN B N 1
ATOM 2421 C CA . ASN B 1 131 ? -7.113 16.094 -7.098 1 97.81 131 ASN B CA 1
ATOM 2422 C C . ASN B 1 131 ? -5.816 16.859 -6.871 1 97.81 131 ASN B C 1
ATOM 2424 O O . ASN B 1 131 ? -4.797 16.562 -7.492 1 97.81 131 ASN B O 1
ATOM 2428 N N . SER B 1 132 ? -5.91 17.797 -5.93 1 98.69 132 SER B N 1
ATOM 2429 C CA . SER B 1 132 ? -4.746 18.625 -5.633 1 98.69 132 SER B CA 1
ATOM 2430 C C . SER B 1 132 ? -3.596 17.781 -5.086 1 98.69 132 SER B C 1
ATOM 2432 O O . SER B 1 132 ? -2.449 18.234 -5.059 1 98.69 132 SER B O 1
ATOM 2434 N N . PHE B 1 133 ? -3.902 16.609 -4.645 1 98.56 133 PHE B N 1
ATOM 2435 C CA . PHE B 1 133 ? -2.838 15.727 -4.172 1 98.56 133 PHE B CA 1
ATOM 2436 C C . PHE B 1 133 ? -1.857 15.414 -5.297 1 98.56 133 PHE B C 1
ATOM 2438 O O . PHE B 1 133 ? -0.712 15.031 -5.039 1 98.56 133 PHE B O 1
ATOM 2445 N N . GLY B 1 134 ? -2.287 15.547 -6.465 1 97.5 134 GLY B N 1
ATOM 2446 C CA . GLY B 1 134 ? -1.39 15.414 -7.602 1 97.5 134 GLY B CA 1
ATOM 2447 C C . GLY B 1 134 ? -0.233 16.391 -7.562 1 97.5 134 GLY B C 1
ATOM 2448 O O . GLY B 1 134 ? 0.781 16.203 -8.234 1 97.5 134 GLY B O 1
ATOM 2449 N N . ASN B 1 135 ? -0.4 17.469 -6.785 1 98.06 135 ASN B N 1
ATOM 2450 C CA . ASN B 1 135 ? 0.63 18.5 -6.676 1 98.06 135 ASN B CA 1
ATOM 2451 C C . ASN B 1 135 ? 1.75 18.062 -5.73 1 98.06 135 ASN B C 1
ATOM 2453 O O . ASN B 1 135 ? 2.805 18.703 -5.68 1 98.06 135 ASN B O 1
ATOM 2457 N N . LEU B 1 136 ? 1.569 17 -5.012 1 98.25 136 LEU B N 1
ATOM 2458 C CA . LEU B 1 136 ? 2.527 16.562 -4 1 98.25 136 LEU B CA 1
ATOM 2459 C C . LEU B 1 136 ? 3.635 15.727 -4.629 1 98.25 136 LEU B C 1
ATOM 2461 O O . LEU B 1 136 ? 3.762 14.539 -4.328 1 98.25 136 LEU B O 1
ATOM 2465 N N . LYS B 1 137 ? 4.551 16.344 -5.316 1 96.44 137 LYS B N 1
ATOM 2466 C CA . LYS B 1 137 ? 5.539 15.672 -6.148 1 96.44 137 LYS B CA 1
ATOM 2467 C C . LYS B 1 137 ? 6.582 14.961 -5.297 1 96.44 137 LYS B C 1
ATOM 2469 O O . LYS B 1 137 ? 7.238 14.023 -5.758 1 96.44 137 LYS B O 1
ATOM 2474 N N . SER B 1 138 ? 6.73 15.391 -3.973 1 96.75 138 SER B N 1
ATOM 2475 C CA . SER B 1 138 ? 7.703 14.758 -3.084 1 96.75 138 SER B CA 1
ATOM 2476 C C . SER B 1 138 ? 7.086 13.57 -2.35 1 96.75 138 SER B C 1
ATOM 2478 O O . SER B 1 138 ? 7.793 12.82 -1.671 1 96.75 138 SER B O 1
ATOM 2480 N N . LEU B 1 139 ? 5.789 13.352 -2.52 1 97.94 139 LEU B N 1
ATOM 2481 C CA . LEU B 1 139 ? 5.074 12.328 -1.764 1 97.94 139 LEU B CA 1
ATOM 2482 C C . LEU B 1 139 ? 5.512 10.93 -2.186 1 97.94 139 LEU B C 1
ATOM 2484 O O . LEU B 1 139 ? 5.582 10.633 -3.379 1 97.94 139 LEU B O 1
ATOM 2488 N N . LYS B 1 140 ? 5.828 10.062 -1.19 1 97 140 LYS B N 1
ATOM 2489 C CA . LYS B 1 140 ? 6.219 8.68 -1.433 1 97 140 LYS B CA 1
ATOM 2490 C C . LYS B 1 140 ? 5.207 7.707 -0.827 1 97 140 LYS B C 1
ATOM 2492 O O . LYS B 1 140 ? 4.992 6.617 -1.356 1 97 140 LYS B O 1
ATOM 2497 N N . PHE B 1 141 ? 4.637 8.094 0.278 1 98.31 141 PHE B N 1
ATOM 2498 C CA . PHE B 1 141 ? 3.715 7.242 1.015 1 98.31 141 PHE B CA 1
ATOM 2499 C C . PHE B 1 141 ? 2.373 7.934 1.214 1 98.31 141 PHE B C 1
ATOM 2501 O O . PHE B 1 141 ? 2.299 8.984 1.86 1 98.31 141 PHE B O 1
ATOM 2508 N N . LEU B 1 142 ? 1.359 7.371 0.616 1 98.88 142 LEU B N 1
ATOM 2509 C CA . LEU B 1 142 ? -0.006 7.844 0.814 1 98.88 142 LEU B CA 1
ATOM 2510 C C . LEU B 1 142 ? -0.898 6.723 1.335 1 98.88 142 LEU B C 1
ATOM 2512 O O . LEU B 1 142 ? -1.254 5.809 0.588 1 98.88 142 LEU B O 1
ATOM 2516 N N . ARG B 1 143 ? -1.215 6.781 2.592 1 98.94 143 ARG B N 1
ATOM 2517 C CA . ARG B 1 143 ? -2.051 5.75 3.201 1 98.94 143 ARG B CA 1
ATOM 2518 C C . ARG B 1 143 ? -3.359 6.34 3.715 1 98.94 143 ARG B C 1
ATOM 2520 O O . ARG B 1 143 ? -3.359 7.145 4.648 1 98.94 143 ARG B O 1
ATOM 2527 N N . LEU B 1 144 ? -4.457 5.961 3.08 1 98.88 144 LEU B N 1
ATOM 2528 C CA . LEU B 1 144 ? -5.785 6.492 3.363 1 98.88 144 LEU B CA 1
ATOM 2529 C C . LEU B 1 144 ? -6.77 5.363 3.662 1 98.88 144 LEU B C 1
ATOM 2531 O O . LEU B 1 144 ? -7.977 5.598 3.756 1 98.88 144 LEU B O 1
ATOM 2535 N N . ASN B 1 145 ? -6.238 4.176 3.818 1 98.75 145 ASN B N 1
ATOM 2536 C CA . ASN B 1 145 ? -7.098 3.002 3.943 1 98.75 145 ASN B CA 1
ATOM 2537 C C . ASN B 1 145 ? -7.934 3.053 5.219 1 98.75 145 ASN B C 1
ATOM 2539 O O . ASN B 1 145 ? -7.59 3.764 6.164 1 98.75 145 ASN B O 1
ATOM 2543 N N . ASN B 1 146 ? -9.016 2.252 5.238 1 98.81 146 ASN B N 1
ATOM 2544 C CA . ASN B 1 146 ? -9.891 2.131 6.402 1 98.81 146 ASN B CA 1
ATOM 2545 C C . ASN B 1 146 ? -10.469 3.48 6.816 1 98.81 146 ASN B C 1
ATOM 2547 O O . ASN B 1 146 ? -10.359 3.877 7.977 1 98.81 146 ASN B O 1
ATOM 2551 N N . ASN B 1 147 ? -11.109 4.172 5.82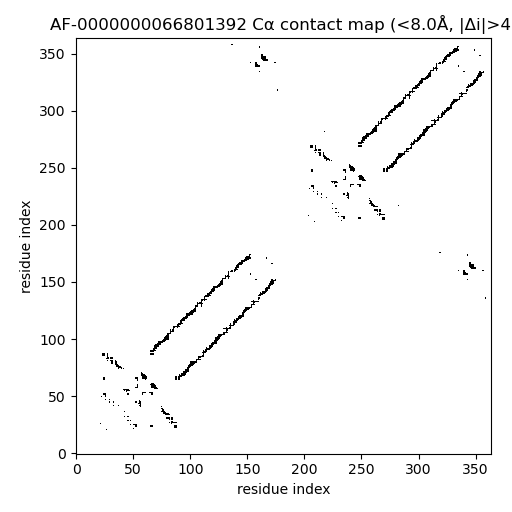8 1 98.81 147 ASN B N 1
ATOM 2552 C CA . ASN B 1 147 ? -11.945 5.359 5.973 1 98.81 147 ASN B CA 1
ATOM 2553 C C . ASN B 1 147 ? -13.297 5.18 5.281 1 98.81 147 ASN B C 1
ATOM 2555 O O . ASN B 1 147 ? -13.781 4.055 5.133 1 98.81 147 ASN B O 1
ATOM 2559 N N . LYS B 1 148 ? -13.984 6.234 5.086 1 98.62 148 LYS B N 1
ATOM 2560 C CA . LYS B 1 148 ? -15.258 6.207 4.379 1 98.62 148 LYS B CA 1
ATOM 2561 C C . LYS B 1 148 ? -15.203 7.051 3.105 1 98.62 148 LYS B C 1
ATOM 2563 O O . LYS B 1 148 ? -16.172 7.719 2.752 1 98.62 148 LYS B O 1
ATOM 2568 N N . LEU B 1 149 ? -14.016 7.09 2.527 1 98.62 149 LEU B N 1
ATOM 2569 C CA . LEU B 1 149 ? -13.828 7.902 1.329 1 98.62 149 LEU B CA 1
ATOM 2570 C C . LEU B 1 149 ? -14.633 7.336 0.162 1 98.62 149 LEU B C 1
ATOM 2572 O O . LEU B 1 149 ? -14.859 6.125 0.082 1 98.62 149 LEU B O 1
ATOM 2576 N N . THR B 1 150 ? -15.094 8.203 -0.695 1 97.62 150 THR B N 1
ATOM 2577 C CA . THR B 1 150 ? -15.906 7.852 -1.854 1 97.62 150 THR B CA 1
ATOM 2578 C C . THR B 1 150 ? -15.266 8.367 -3.141 1 97.62 150 THR B C 1
ATOM 2580 O O . THR B 1 150 ? -14.156 8.898 -3.117 1 97.62 150 THR B O 1
ATOM 2583 N N . GLY B 1 151 ? -16 8.117 -4.289 1 95.62 151 GLY B N 1
ATOM 2584 C CA . GLY B 1 151 ? -15.477 8.547 -5.574 1 95.62 151 GLY B CA 1
ATOM 2585 C C . GLY B 1 151 ? -14.406 7.621 -6.125 1 95.62 151 GLY B C 1
ATOM 2586 O O . GLY B 1 151 ? -14.516 6.398 -6 1 95.62 151 GLY B O 1
ATOM 2587 N N . SER B 1 152 ? -13.398 8.234 -6.895 1 94.44 152 SER B N 1
ATOM 2588 C CA . SER B 1 152 ? -12.305 7.492 -7.512 1 94.44 152 SER B CA 1
ATOM 2589 C C . SER B 1 152 ? -10.953 8.125 -7.18 1 94.44 152 SER B C 1
ATOM 2591 O O . SER B 1 152 ? -10.898 9.242 -6.668 1 94.44 152 SER B O 1
ATOM 2593 N N . ILE B 1 153 ? -9.992 7.375 -7.391 1 95.31 153 ILE B N 1
ATOM 2594 C CA . ILE B 1 153 ? -8.656 7.941 -7.266 1 95.31 153 ILE B CA 1
ATOM 2595 C C . ILE B 1 153 ? -8.398 8.914 -8.414 1 95.31 153 ILE B C 1
ATOM 2597 O O . ILE B 1 153 ? -8.484 8.531 -9.586 1 95.31 153 ILE B O 1
ATOM 2601 N N . PRO B 1 154 ? -8.062 10.117 -8.031 1 94.81 154 PRO B N 1
ATOM 2602 C CA . PRO B 1 154 ? -7.789 11.062 -9.117 1 94.81 154 PRO B CA 1
ATOM 2603 C C . PRO B 1 154 ? -6.609 10.625 -9.992 1 94.81 154 PRO B C 1
ATOM 2605 O O . PRO B 1 154 ? -5.621 10.102 -9.477 1 94.81 154 PRO B O 1
ATOM 2608 N N . LYS B 1 155 ? -6.684 10.867 -11.266 1 92.69 155 LYS B N 1
ATOM 2609 C CA . LYS B 1 155 ? -5.605 10.547 -12.195 1 92.69 155 LYS B CA 1
ATOM 2610 C C . LYS B 1 155 ? -4.305 11.227 -11.789 1 92.69 155 LYS B C 1
ATOM 2612 O O . LYS B 1 155 ? -3.225 10.648 -11.922 1 92.69 155 LYS B O 1
ATOM 2617 N N . GLU B 1 156 ? -4.469 12.484 -11.297 1 95.12 156 GLU B N 1
ATOM 2618 C CA . GLU B 1 156 ? -3.314 13.258 -10.859 1 95.12 156 GLU B CA 1
ATOM 2619 C C . GLU B 1 156 ? -2.561 12.539 -9.742 1 95.12 156 GLU B C 1
ATOM 2621 O O . GLU B 1 156 ? -1.34 12.664 -9.625 1 95.12 156 GLU B O 1
ATOM 2626 N N . VAL B 1 157 ? -3.303 11.789 -8.953 1 94.69 157 VAL B N 1
ATOM 2627 C CA . VAL B 1 157 ? -2.699 11.047 -7.852 1 94.69 157 VAL B CA 1
ATOM 2628 C C . VAL B 1 157 ? -2.057 9.766 -8.383 1 94.69 157 VAL B C 1
ATOM 2630 O O . VAL B 1 157 ? -0.958 9.398 -7.961 1 94.69 157 VAL B O 1
ATOM 2633 N N . ILE B 1 158 ? -2.682 9.133 -9.32 1 90.25 158 ILE B N 1
ATOM 2634 C CA . ILE B 1 158 ? -2.188 7.918 -9.961 1 90.25 158 ILE B CA 1
ATOM 2635 C C . ILE B 1 158 ? -0.838 8.195 -10.625 1 90.25 158 ILE B C 1
ATOM 2637 O O . ILE B 1 158 ? 0.059 7.348 -10.594 1 90.25 158 ILE B O 1
ATOM 2641 N N . ASP B 1 159 ? -0.677 9.344 -11.07 1 90.56 159 ASP B N 1
ATOM 2642 C CA . ASP B 1 159 ? 0.501 9.719 -11.852 1 90.56 159 ASP B CA 1
ATOM 2643 C C . ASP B 1 159 ? 1.691 10.008 -10.938 1 90.56 159 ASP B C 1
ATOM 2645 O O . ASP B 1 159 ? 2.809 10.219 -11.414 1 90.56 159 ASP B O 1
ATOM 2649 N N . LEU B 1 160 ? 1.418 10.008 -9.656 1 92.81 160 LEU B N 1
ATOM 2650 C CA . LEU B 1 160 ? 2.521 10.211 -8.719 1 92.81 160 LEU B CA 1
ATOM 2651 C C . LEU B 1 160 ? 3.412 8.977 -8.656 1 92.81 160 LEU B C 1
ATOM 2653 O O . LEU B 1 160 ? 2.957 7.863 -8.93 1 92.81 160 LEU B O 1
ATOM 2657 N N . ASN B 1 161 ? 4.68 9.117 -8.367 1 88.31 161 ASN B N 1
ATOM 2658 C CA . ASN B 1 161 ? 5.629 8.023 -8.203 1 88.31 161 ASN B CA 1
ATOM 2659 C C . ASN B 1 161 ? 5.668 7.523 -6.758 1 88.31 161 ASN B C 1
ATOM 2661 O 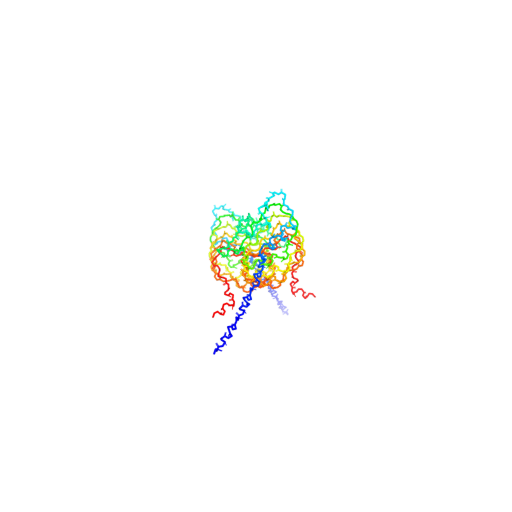O . ASN B 1 161 ? 6.723 7.539 -6.121 1 88.31 161 ASN B O 1
ATOM 2665 N N . LEU B 1 162 ? 4.535 7.016 -6.367 1 95.31 162 LEU B N 1
ATOM 2666 C CA . LEU B 1 162 ? 4.422 6.57 -4.98 1 95.31 162 LEU B CA 1
ATOM 2667 C C . LEU B 1 162 ? 5.09 5.215 -4.785 1 95.31 162 LEU B C 1
ATOM 2669 O O . LEU B 1 162 ? 5.004 4.348 -5.656 1 95.31 162 LEU B O 1
ATOM 2673 N N . GLN B 1 163 ? 5.707 5.047 -3.639 1 96.31 163 GLN B N 1
ATOM 2674 C CA . GLN B 1 163 ? 6.199 3.74 -3.223 1 96.31 163 GLN B CA 1
ATOM 2675 C C . GLN B 1 163 ? 5.102 2.932 -2.533 1 96.31 163 GLN B C 1
ATOM 2677 O O . GLN B 1 163 ? 5.098 1.701 -2.602 1 96.31 163 GLN B O 1
ATOM 2682 N N . VAL B 1 164 ? 4.25 3.67 -1.853 1 98.19 164 VAL B N 1
ATOM 2683 C CA . VAL B 1 164 ? 3.107 3.037 -1.205 1 98.19 164 VAL B CA 1
ATOM 2684 C C . VAL B 1 164 ? 1.853 3.873 -1.438 1 98.19 164 VAL B C 1
ATOM 2686 O O . VAL B 1 164 ? 1.849 5.082 -1.19 1 98.19 164 VAL B O 1
ATOM 2689 N N . LEU B 1 165 ? 0.903 3.305 -2.004 1 98.38 165 LEU B N 1
ATOM 2690 C CA . LEU B 1 165 ? -0.477 3.775 -2.051 1 98.38 165 LEU B CA 1
ATOM 2691 C C . LEU B 1 165 ? -1.418 2.76 -1.41 1 98.38 165 LEU B C 1
ATOM 2693 O O . LEU B 1 165 ? -1.369 1.571 -1.734 1 98.38 165 LEU B O 1
ATOM 2697 N N . ASP B 1 166 ? -2.17 3.197 -0.416 1 98.62 166 ASP B N 1
ATOM 2698 C CA . ASP B 1 166 ? -3.186 2.32 0.16 1 98.62 166 ASP B CA 1
ATOM 2699 C C . ASP B 1 166 ? -4.504 3.064 0.363 1 98.62 166 ASP B C 1
ATOM 2701 O O . ASP B 1 166 ? -4.602 3.945 1.221 1 98.62 166 ASP B O 1
ATOM 2705 N N . VAL B 1 167 ? -5.496 2.729 -0.461 1 98.44 167 VAL B N 1
ATOM 2706 C CA . VAL B 1 167 ? -6.824 3.326 -0.336 1 98.44 167 VAL B CA 1
ATOM 2707 C C . VAL B 1 167 ? -7.859 2.236 -0.078 1 98.44 167 VAL B C 1
ATOM 2709 O O . VAL B 1 167 ? -9.062 2.453 -0.269 1 98.44 167 VAL B O 1
ATOM 2712 N N . SER B 1 168 ? -7.34 1.077 0.35 1 97.38 168 SER B N 1
ATOM 2713 C CA . SER B 1 168 ? -8.227 -0.064 0.545 1 97.38 168 SER B CA 1
ATOM 2714 C C . SER B 1 168 ? -9.219 0.193 1.677 1 97.38 168 SER B C 1
ATOM 2716 O O . SER B 1 168 ? -9.008 1.086 2.5 1 97.38 168 SER B O 1
ATOM 2718 N N . ASN B 1 169 ? -10.305 -0.567 1.615 1 97.56 169 ASN B N 1
ATOM 2719 C CA . ASN B 1 169 ? -11.328 -0.5 2.654 1 97.56 169 ASN B CA 1
ATOM 2720 C C . ASN B 1 169 ? -11.898 0.907 2.783 1 97.56 169 ASN B C 1
ATOM 2722 O O . ASN B 1 169 ? -11.938 1.47 3.881 1 97.56 169 ASN B O 1
ATOM 2726 N N . ASN B 1 170 ? -12.273 1.486 1.663 1 98.19 170 ASN B N 1
ATOM 2727 C CA . ASN B 1 170 ? -13.07 2.688 1.458 1 98.19 170 ASN B CA 1
ATOM 2728 C C . ASN B 1 170 ? -14.266 2.418 0.542 1 98.19 170 ASN B C 1
ATOM 2730 O O . ASN B 1 170 ? -14.594 1.263 0.266 1 98.19 170 ASN B O 1
ATOM 2734 N N . ASN B 1 171 ? -15.039 3.398 0.25 1 96.81 171 ASN B N 1
ATOM 2735 C CA . ASN B 1 171 ? -16.141 3.283 -0.708 1 96.81 171 ASN B CA 1
ATOM 2736 C C . ASN B 1 171 ? -15.758 3.865 -2.066 1 96.81 171 ASN B C 1
ATOM 2738 O O . ASN B 1 171 ? -16.562 4.551 -2.701 1 96.81 171 ASN B O 1
ATOM 2742 N N . ILE B 1 172 ? -14.508 3.719 -2.379 1 94.25 172 ILE B N 1
ATOM 2743 C CA . ILE B 1 172 ? -13.961 4.285 -3.607 1 94.25 172 ILE B CA 1
ATOM 2744 C C . ILE B 1 172 ? -14.297 3.373 -4.789 1 94.25 172 ILE B C 1
ATOM 2746 O O . ILE B 1 172 ? -14.164 2.15 -4.691 1 94.25 172 ILE B O 1
ATOM 2750 N N . SER B 1 173 ? -14.953 3.934 -5.762 1 82.56 173 SER B N 1
ATOM 2751 C CA . SER B 1 173 ? -15.359 3.191 -6.949 1 82.56 173 SER B CA 1
ATOM 2752 C C . SER B 1 173 ? -14.172 2.92 -7.867 1 82.56 173 SER B C 1
ATOM 2754 O O . SER B 1 173 ? -13.203 3.682 -7.879 1 82.56 173 SER B O 1
ATOM 2756 N N . GLU B 1 174 ? -14.117 1.793 -8.445 1 66.44 174 GLU B N 1
ATOM 2757 C CA . GLU B 1 174 ? -13.117 1.446 -9.445 1 66.44 174 GLU B CA 1
ATOM 2758 C C . GLU B 1 174 ? -13.328 2.236 -10.734 1 66.44 174 GLU B C 1
ATOM 2760 O O . GLU B 1 174 ? -14.461 2.555 -11.094 1 66.44 174 GLU B O 1
ATOM 2765 N N . SER B 1 175 ? -12.562 3.248 -11.008 1 56.72 175 SER B N 1
ATOM 2766 C CA . SER B 1 175 ? -12.805 3.889 -12.297 1 56.72 175 SER B CA 1
ATOM 2767 C C . SER B 1 175 ? -13.281 2.881 -13.336 1 56.72 175 SER B C 1
ATOM 2769 O O . SER B 1 175 ? -12.75 1.77 -13.422 1 56.72 175 SER B O 1
ATOM 2771 N N . PRO B 1 176 ? -14.539 3.156 -13.898 1 45.66 176 PRO B N 1
ATOM 2772 C CA . PRO B 1 176 ? -14.953 2.26 -14.984 1 45.66 176 PRO B CA 1
ATOM 2773 C C . PRO B 1 176 ? -13.82 1.971 -15.969 1 45.66 176 PRO B C 1
ATOM 2775 O O . PRO B 1 176 ? -13.055 2.871 -16.312 1 45.66 176 PRO B O 1
ATOM 2778 N N . ALA B 1 177 ? -13.242 0.907 -15.734 1 43.75 177 ALA B N 1
ATOM 2779 C CA . ALA B 1 177 ? -12.359 0.614 -16.859 1 43.75 177 ALA B CA 1
ATOM 2780 C C . ALA B 1 177 ? -12.953 1.102 -18.172 1 43.75 177 ALA B C 1
ATOM 2782 O O . ALA B 1 177 ? -14.172 1.064 -18.359 1 43.75 177 ALA B O 1
ATOM 2783 N N . ASP B 1 178 ? -12.453 2.182 -18.828 1 38.34 178 ASP B N 1
ATOM 2784 C CA . ASP B 1 178 ? -12.953 2.494 -20.156 1 38.34 178 ASP B CA 1
ATOM 2785 C C . ASP B 1 178 ? -13.461 1.235 -20.859 1 38.34 178 ASP B C 1
ATOM 2787 O O . ASP B 1 178 ? -13.953 1.303 -21.984 1 38.34 178 ASP B O 1
ATOM 2791 N N . GLY B 1 179 ? -13.078 0.058 -20.562 1 34.03 179 GLY B N 1
ATOM 2792 C CA . GLY B 1 179 ? -13.445 -0.958 -21.531 1 34.03 179 GLY B CA 1
ATOM 2793 C C . GLY B 1 179 ? -14.922 -1.314 -21.484 1 34.03 179 GLY B C 1
ATOM 2794 O O . GLY B 1 179 ? -15.359 -2.234 -22.188 1 34.03 179 GLY B O 1
ATOM 2795 N N . ASN B 1 180 ? -15.703 -1.195 -20.422 1 32.75 180 ASN B N 1
ATOM 2796 C CA . ASN B 1 180 ? -17.031 -1.63 -20.828 1 32.75 180 ASN B CA 1
ATOM 2797 C C . ASN B 1 180 ? -17.672 -0.649 -21.797 1 32.75 180 ASN B C 1
ATOM 2799 O O . ASN B 1 180 ? -18.141 0.423 -21.406 1 32.75 180 ASN B O 1
ATOM 2803 N N . LEU B 1 181 ? -17.125 -0.404 -22.953 1 26.55 181 LEU B N 1
ATOM 2804 C CA . LEU B 1 181 ? -17.984 -0.276 -24.125 1 26.55 181 LEU B CA 1
ATOM 2805 C C . LEU B 1 181 ? -19.031 -1.377 -24.156 1 26.55 181 LEU B C 1
ATOM 2807 O O . LEU B 1 181 ? -18.719 -2.539 -24.422 1 26.55 181 LEU B O 1
ATOM 2811 N N . ILE B 1 182 ? -19.812 -1.618 -23.094 1 22.12 182 ILE B N 1
ATOM 2812 C CA . ILE B 1 182 ? -21.125 -1.982 -23.609 1 22.12 182 ILE B CA 1
ATOM 2813 C C . ILE B 1 182 ? -21.781 -0.764 -24.266 1 22.12 182 ILE B C 1
ATOM 2815 O O . ILE B 1 182 ? -21.766 0.331 -23.688 1 22.12 182 ILE B O 1
#

Secondary structure (DSSP, 8-state):
-----------------------HHHHHHHHHHHHEE-TT-TTTT--TTSS-GGGSTTEEE-TTS-EEEEE-TTS--EEE--GGGGG-TT--EEE--SSEEEEEPPGGGGG-TT--EEE--SSEEEEPPPGGGGG-TT--EEE--SSEEEE---HHHHTS--SEEE--SSEE-----TT---/-----------------------HHHHHHHHHHHHEE-TT-TTTT--TTSS-GGGSTTEEE-TTS-EEEEE-TTS--EEE--GGGGG-TT--EEE--SSEEEEEPPGGGGG-TT--EEE--SSEEEEPPPGGGGG-TT--EEE--SSEEEE---HHHHTS--SEEE--SSEE-----TT---

Organism: Glycine max (NCBI:txid3847)

Radius of gyration: 30.97 Å; Cα contacts (8 Å, |Δi|>4): 825; chains: 2; bounding box: 50×148×90 Å

Nearest PDB structures (foldseek):
  8wed-assembly2_E  TM=9.736E-01  e=3.031E-21  Arabidopsis thaliana
  4z61-assembly1_C  TM=9.877E-01  e=6.241E-20  Arabidopsis thaliana
  4lsc-assembly1_A  TM=9.866E-01  e=6.287E-19  Arabidopsis thaliana
  4q3i-assembly2_B  TM=9.785E-01  e=3.273E-18  Oryza sativa
  4q3g-assembly2_B  TM=9.834E-01  e=1.625E-16  Oryza sativa

Solvent-accessible surface area (backbone atoms only — not comparable to full-atom values): 19142 Å² total; per-residue (Å²): 133,85,78,78,76,76,77,76,77,77,75,74,72,76,68,64,70,72,66,76,68,69,53,50,54,51,55,17,53,50,48,32,53,75,38,42,47,55,84,73,52,68,62,66,60,66,42,86,85,53,88,55,64,66,76,21,63,54,38,41,48,49,100,84,70,40,54,29,33,40,60,51,50,61,50,63,32,27,41,41,74,41,53,49,47,28,53,34,54,57,24,26,35,45,33,50,21,47,28,48,35,27,51,54,62,51,52,47,51,21,54,22,50,45,21,32,34,42,32,52,20,40,28,46,32,28,49,51,60,47,55,41,46,38,55,27,78,50,35,32,34,43,34,48,21,42,28,50,29,29,55,44,82,34,66,48,46,40,71,47,80,53,36,28,38,31,49,43,65,43,56,53,48,73,67,73,60,80,68,72,74,117,136,86,78,77,77,77,78,78,76,76,75,74,72,74,69,64,71,73,66,76,68,67,52,50,52,51,56,16,53,50,48,31,53,75,38,43,47,55,84,72,51,70,62,66,62,66,42,86,85,55,88,56,62,66,76,20,62,55,38,41,47,49,99,84,71,39,52,28,33,40,62,51,50,62,49,65,32,27,40,40,75,40,52,49,48,27,53,35,52,56,25,25,34,46,33,50,21,47,29,47,35,27,51,56,63,52,52,46,50,22,54,23,48,44,21,31,33,42,32,51,20,40,28,46,30,28,48,52,60,46,55,40,47,38,54,26,78,51,33,32,33,42,33,49,20,42,28,50,29,29,54,44,80,34,65,46,47,39,70,44,80,54,36,29,39,31,50,42,65,42,57,52,46,73,68,73,60,80,69,73,75,116

InterPro domains:
  IPR001611 Leucine-rich repeat [PF00560] (67-88)
  IPR001611 Leucine-rich repeat [PF00560] (90-112)
  IPR001611 Leucine-rich repeat [PF00560] (114-136)
  IPR001611 Leucine-rich repeat [PF00560] (138-157)
  IPR001611 Leucine-rich repeat [PF00560] (161-176)
  IPR001611 Leucine-rich repeat [PS51450] (161-181)
  IPR003591 Leucine-rich repeat, typical subtype [SM00369] (88-112)
  IPR003591 Leucine-rich repeat, typical subtype [SM00369] (136-160)
  IPR003591 Leucine-rich repeat, typical subtype [SM00369] (161-181)
  IPR013210 Leucine-rich repeat-containing N-terminal, plant-type [PF08263] (22-62)
  IPR032675 Leucine-rich repeat domain superfamily [G3DSA:3.80.10.10] (22-181)

Foldseek 3Di:
DPPPPPPPPPPPPPPVPPPPVQVLQLVQVVQQVVFKDQPPCQQVQSDSVDSQCCPTGQWHADPVSQTAGRAAEQRQMEGEHDLSNLSSQNHAYYAHYQYAYEEEDDLSVLSNQNYAEDHHDNYAYEEEDHLSVLSNQNYAYYAHDHYAYEEADHPSNVPHNHVYDHHYHYHYDDPPPVPPPD/DPPPPPPPPPPPPPPPPPPPVQVLQLVQVVQQVVFKDQPPCQQVQSDSVDSQCCVTGQWHADPVSQTAGRAAEQRQMEGEHDLSNLSSQNHAYYAHYQYAYEEEDDLSVLSNQNYAEDHHDNYAYEEEDHLSVLSNQNYAYYAHDHYAYEEADHPSNVPHNHVYDHHYHYRYDDPPPVPPPD